Protein AF-A0A699HRI1-F1 (afdb_monomer_lite)

InterPro domains:
  IPR044986 Kinesin-like protein KIF15/KIN-12 [PTHR37739] (5-193)

Foldseek 3Di:
DVVVVVVVVVVVVVVVVVVVVVVVVVVVVVVVVVVVVVVVVVVVCVVVVCPVVVVVVVVVVVVVVVVVVVVVVVVVVVVVVVVVVVVVVVVVVVVVVVCLVVVVPHPVVVVVVVVVVVVVVVVVVVVVVVVVVLLVLQVVLCVLLVNPDDSPPRDPVNSVVSNVSNVVVVVVVVVVVVVVVVVVVVVVVVVVVVVVDDPPDDDDDDDDDDDDDYDDDDDDDDDDDDDDDDPDPDDDDDDDDDDDDDDDDDPPPPPDDDPPPPPPPPPPPPPPPPD

Structure (mmCIF, N/CA/C/O backbone):
data_AF-A0A699HRI1-F1
#
_entry.id   AF-A0A699HRI1-F1
#
loop_
_atom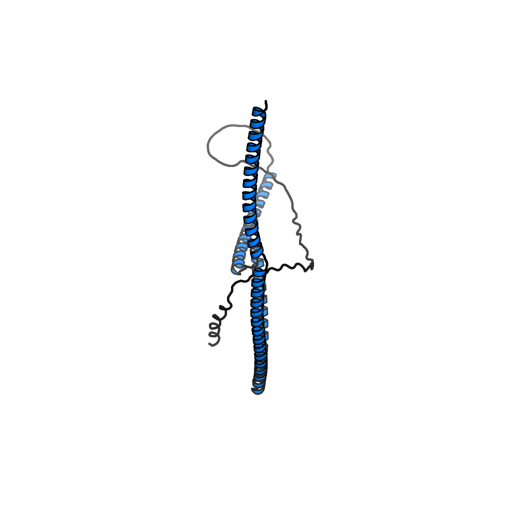_site.group_PDB
_atom_site.id
_atom_site.type_symbol
_atom_site.label_atom_id
_atom_site.label_alt_id
_atom_site.label_comp_id
_atom_site.label_asym_id
_atom_site.label_entity_id
_atom_site.label_seq_id
_atom_site.pdbx_PDB_ins_code
_atom_site.Cartn_x
_atom_site.Cartn_y
_atom_site.Cartn_z
_atom_site.occupancy
_atom_site.B_iso_or_equiv
_atom_site.auth_seq_id
_atom_site.auth_comp_id
_atom_site.auth_asym_id
_atom_site.auth_atom_id
_atom_site.pdbx_PDB_model_num
ATOM 1 N N . LYS A 1 1 ? 41.968 44.353 -94.332 1.00 60.41 1 LYS A N 1
ATOM 2 C CA . LYS A 1 1 ? 40.759 43.628 -93.862 1.00 60.41 1 LYS A CA 1
ATOM 3 C C . LYS A 1 1 ? 41.094 42.283 -93.194 1.00 60.41 1 LYS A C 1
ATOM 5 O O . LYS A 1 1 ? 40.504 42.015 -92.165 1.00 60.41 1 LYS A O 1
ATOM 10 N N . SER A 1 2 ? 42.077 41.503 -93.680 1.00 74.94 2 SER A N 1
ATOM 11 C CA . SER A 1 2 ? 42.452 40.199 -93.082 1.00 74.94 2 SER A CA 1
ATOM 12 C C . SER A 1 2 ? 43.017 40.263 -91.652 1.00 74.94 2 SER A C 1
ATOM 14 O O . SER A 1 2 ? 42.605 39.473 -90.821 1.00 74.94 2 SER A O 1
ATOM 16 N N . LYS A 1 3 ? 43.919 41.208 -91.344 1.00 81.75 3 LYS A N 1
ATOM 17 C CA . LYS A 1 3 ? 44.588 41.288 -90.027 1.00 81.75 3 LYS A CA 1
ATOM 18 C C . LYS A 1 3 ? 43.625 41.597 -88.870 1.00 81.75 3 LYS A C 1
ATOM 20 O O . LYS A 1 3 ? 43.637 40.912 -87.863 1.00 81.75 3 LYS A O 1
ATOM 25 N N . ILE A 1 4 ? 42.724 42.558 -89.080 1.00 86.44 4 ILE A N 1
ATOM 26 C CA . ILE A 1 4 ? 41.717 42.966 -88.086 1.00 86.44 4 ILE A CA 1
ATOM 27 C C . ILE A 1 4 ? 40.769 41.803 -87.745 1.00 86.44 4 ILE A C 1
ATOM 29 O O . ILE A 1 4 ? 40.399 41.632 -86.592 1.00 86.44 4 ILE A O 1
ATOM 33 N N . ALA A 1 5 ? 40.396 40.974 -88.727 1.00 85.25 5 ALA A N 1
ATOM 34 C CA . ALA A 1 5 ? 39.550 39.804 -88.483 1.00 85.25 5 ALA A CA 1
ATOM 35 C C . ALA A 1 5 ? 40.269 38.720 -87.657 1.00 85.25 5 ALA A C 1
ATOM 37 O O . ALA A 1 5 ? 39.646 38.089 -86.807 1.00 85.25 5 ALA A O 1
ATOM 38 N N . THR A 1 6 ? 41.573 38.527 -87.882 1.00 87.81 6 THR A N 1
ATOM 39 C CA . THR A 1 6 ? 42.405 37.611 -87.088 1.00 87.81 6 THR A CA 1
ATOM 40 C C . THR A 1 6 ? 42.542 38.084 -85.640 1.00 87.81 6 THR A C 1
ATOM 42 O O . THR A 1 6 ? 42.360 37.278 -84.731 1.00 87.81 6 THR A O 1
ATOM 45 N N . ASP A 1 7 ? 42.783 39.381 -85.424 1.00 88.81 7 ASP A N 1
ATOM 46 C CA . ASP A 1 7 ? 42.928 39.962 -84.083 1.00 88.81 7 ASP A CA 1
ATOM 47 C C . ASP A 1 7 ? 41.622 39.830 -83.268 1.00 88.81 7 ASP A C 1
ATOM 49 O O . ASP A 1 7 ? 41.648 39.412 -82.111 1.00 88.81 7 ASP A O 1
ATOM 53 N N . ILE A 1 8 ? 40.465 40.077 -83.898 1.00 91.12 8 ILE A N 1
ATOM 54 C CA . ILE A 1 8 ? 39.141 39.906 -83.268 1.00 91.12 8 ILE A CA 1
ATOM 55 C C . ILE A 1 8 ? 38.880 38.438 -82.893 1.00 91.12 8 ILE A C 1
ATOM 57 O O . ILE A 1 8 ? 38.388 38.156 -81.802 1.00 91.12 8 ILE A O 1
ATOM 61 N N . ALA A 1 9 ? 39.211 37.485 -83.772 1.00 90.62 9 ALA A N 1
ATOM 62 C CA . ALA A 1 9 ? 39.023 36.061 -83.488 1.00 90.62 9 ALA A CA 1
ATOM 63 C C . ALA A 1 9 ? 39.918 35.577 -82.333 1.00 90.62 9 ALA A C 1
ATOM 65 O O . ALA A 1 9 ? 39.492 34.758 -81.517 1.00 90.62 9 ALA A O 1
ATOM 66 N N . GLN A 1 10 ? 41.143 36.102 -82.239 1.00 92.38 10 GLN A N 1
ATOM 67 C CA . GLN A 1 10 ? 42.062 35.793 -81.146 1.00 92.38 10 GLN A CA 1
ATOM 68 C C . GLN A 1 10 ? 41.562 36.349 -79.805 1.00 92.38 10 GLN A C 1
ATOM 70 O O . GLN A 1 10 ? 41.631 35.653 -78.792 1.00 92.38 10 GLN A O 1
ATOM 75 N N . GLU A 1 11 ? 41.019 37.567 -79.792 1.00 93.44 11 GLU A N 1
ATOM 76 C CA . GLU A 1 11 ? 40.415 38.152 -78.592 1.00 93.44 11 GLU A CA 1
ATOM 77 C C . GLU A 1 11 ? 39.191 37.349 -78.121 1.00 93.44 11 GLU A C 1
ATOM 79 O O . GLU A 1 11 ? 39.094 37.006 -76.942 1.00 93.44 11 GLU A O 1
ATOM 84 N N . GLN A 1 12 ? 38.295 36.969 -79.038 1.00 93.44 12 GLN A N 1
ATOM 85 C CA . GLN A 1 12 ? 37.129 36.132 -78.725 1.00 93.44 12 GLN A CA 1
ATOM 86 C C . GLN A 1 12 ? 37.527 34.760 -78.166 1.00 93.44 12 GLN A C 1
ATOM 88 O O . GLN A 1 12 ? 36.898 34.264 -77.228 1.00 93.44 12 GLN A O 1
ATOM 93 N N . LEU A 1 13 ? 38.587 34.154 -78.710 1.00 94.56 13 LEU A N 1
ATOM 94 C CA . LEU A 1 13 ? 39.131 32.901 -78.192 1.00 94.56 13 LEU A CA 1
ATOM 95 C C . LEU A 1 13 ? 39.649 33.073 -76.757 1.00 94.56 13 LEU A C 1
ATOM 97 O O . LEU A 1 13 ? 39.300 32.273 -75.891 1.00 94.56 13 LEU A O 1
ATOM 101 N N . GLY A 1 14 ? 40.398 34.146 -76.485 1.00 95.31 14 GLY A N 1
ATOM 102 C CA . GLY A 1 14 ? 40.899 34.455 -75.144 1.00 95.31 14 GLY A CA 1
ATOM 103 C C . GLY A 1 14 ? 39.782 34.700 -74.123 1.00 95.31 14 GLY A C 1
ATOM 104 O O . GLY A 1 14 ? 39.844 34.190 -73.005 1.00 95.31 14 GLY A O 1
ATOM 105 N N . GLN A 1 15 ? 38.723 35.419 -74.513 1.00 95.31 15 GLN A N 1
ATOM 106 C CA . GLN A 1 15 ? 37.540 35.624 -73.668 1.00 95.31 15 GLN A CA 1
ATOM 107 C C . GLN A 1 15 ? 36.844 34.297 -73.338 1.00 95.31 15 GLN A C 1
ATOM 109 O O . GLN A 1 15 ? 36.504 34.043 -72.181 1.00 95.31 15 GLN A O 1
ATOM 114 N N . ARG A 1 16 ? 36.676 33.421 -74.336 1.00 95.94 16 ARG A N 1
ATOM 115 C CA . ARG A 1 16 ? 36.082 32.091 -74.151 1.00 95.94 16 ARG A CA 1
ATOM 116 C C . ARG A 1 16 ? 36.921 31.223 -73.214 1.00 95.94 16 ARG A C 1
ATOM 118 O O . ARG A 1 16 ? 36.366 30.579 -72.328 1.00 95.94 16 ARG A O 1
ATOM 125 N N . ASP A 1 17 ? 38.239 31.226 -73.375 1.00 96.44 17 ASP A N 1
ATOM 126 C CA . ASP A 1 17 ? 39.138 30.439 -72.531 1.00 96.44 17 ASP A CA 1
ATOM 127 C C . ASP A 1 17 ? 39.133 30.947 -71.075 1.00 96.44 17 ASP A C 1
ATOM 129 O O . ASP A 1 17 ? 39.156 30.143 -70.141 1.00 96.44 17 ASP A O 1
ATOM 133 N N . HIS A 1 18 ? 39.006 32.262 -70.860 1.00 96.12 18 HIS A N 1
ATOM 134 C CA . HIS A 1 18 ? 38.859 32.840 -69.520 1.00 96.12 18 HIS A CA 1
ATOM 135 C C . HIS A 1 18 ? 37.531 32.456 -68.841 1.00 96.12 18 HIS A C 1
ATOM 137 O O . HIS A 1 18 ? 37.513 32.129 -67.648 1.00 96.12 18 HIS A O 1
ATOM 143 N N . LEU A 1 19 ? 36.425 32.444 -69.595 1.00 96.81 19 LEU A N 1
ATOM 144 C CA . LEU A 1 19 ? 35.125 31.976 -69.101 1.00 96.81 19 LEU A CA 1
ATOM 145 C C . LEU A 1 19 ? 35.179 30.490 -68.727 1.00 96.81 19 LEU A C 1
ATOM 147 O O . LEU A 1 19 ? 34.802 30.127 -67.613 1.00 96.81 19 LEU A O 1
ATOM 151 N N . LEU A 1 20 ? 35.737 29.652 -69.605 1.00 96.88 20 LEU A N 1
ATOM 152 C CA . LEU A 1 20 ? 35.898 28.217 -69.355 1.00 96.88 20 LEU A CA 1
ATOM 153 C C . LEU A 1 20 ? 36.774 27.937 -68.128 1.00 96.88 20 LEU A C 1
ATOM 155 O O . LEU A 1 20 ? 36.454 27.045 -67.345 1.00 96.88 20 LEU A O 1
ATOM 159 N N . ALA A 1 21 ? 37.861 28.688 -67.929 1.00 97.12 21 ALA A N 1
ATOM 160 C CA . ALA A 1 21 ? 38.705 28.553 -66.742 1.00 97.12 21 ALA A CA 1
ATOM 161 C C . ALA A 1 21 ? 37.930 28.871 -65.453 1.00 97.12 21 ALA A C 1
ATOM 163 O O . ALA A 1 21 ? 38.021 28.126 -64.475 1.00 97.12 21 ALA A O 1
ATOM 164 N N . THR A 1 22 ? 37.122 29.934 -65.478 1.00 96.94 22 THR A N 1
ATOM 165 C CA . THR A 1 22 ? 36.285 30.342 -64.342 1.00 96.94 22 THR A CA 1
ATOM 166 C C . THR A 1 22 ? 35.238 29.280 -64.007 1.00 96.94 22 THR A C 1
ATOM 168 O O . THR A 1 22 ? 35.112 28.884 -62.847 1.00 96.94 22 THR A O 1
ATOM 171 N N . GLU A 1 23 ? 34.526 28.766 -65.013 1.00 96.44 23 GLU A N 1
ATOM 172 C CA . GLU A 1 23 ? 33.570 27.665 -64.845 1.00 96.44 23 GLU A CA 1
ATOM 173 C C . GLU A 1 23 ? 34.241 26.415 -64.270 1.00 96.44 23 GLU A C 1
ATOM 175 O O . GLU A 1 23 ? 33.729 25.810 -63.329 1.00 96.44 23 GLU A O 1
ATOM 180 N N . ASN A 1 24 ? 35.428 26.060 -64.767 1.00 97.38 24 ASN A N 1
ATOM 181 C CA . ASN A 1 24 ? 36.180 24.907 -64.279 1.00 97.38 24 ASN A CA 1
ATOM 182 C C . ASN A 1 24 ? 36.544 25.050 -62.793 1.00 97.38 24 ASN A C 1
ATOM 184 O O . ASN A 1 24 ? 36.411 24.102 -62.017 1.00 97.38 24 ASN A O 1
ATOM 188 N N . ASP A 1 25 ? 36.951 26.243 -62.364 1.00 97.31 25 ASP A N 1
ATOM 189 C CA . ASP A 1 25 ? 37.273 26.504 -60.962 1.00 97.31 25 ASP A CA 1
ATOM 190 C C . ASP A 1 25 ? 36.033 26.532 -60.056 1.00 97.31 25 ASP A C 1
ATOM 192 O O . ASP A 1 25 ? 36.110 26.082 -58.907 1.00 97.31 25 ASP A O 1
ATOM 196 N N . MET A 1 26 ? 34.877 26.978 -60.559 1.00 97.31 26 MET A N 1
ATOM 197 C CA . MET A 1 26 ? 33.601 26.818 -59.853 1.00 97.31 26 MET A CA 1
ATOM 198 C C . MET A 1 26 ? 33.244 25.338 -59.688 1.00 97.31 26 MET A C 1
ATOM 200 O O . MET A 1 26 ? 33.007 24.897 -58.562 1.00 97.31 26 MET A O 1
ATOM 204 N N . PHE A 1 27 ? 33.315 24.543 -60.761 1.00 97.88 27 PHE A N 1
ATOM 205 C CA . PHE A 1 27 ? 33.037 23.107 -60.696 1.00 97.88 27 PHE A CA 1
ATOM 206 C C . PHE A 1 27 ? 33.990 22.373 -59.748 1.00 97.88 27 PHE A C 1
ATOM 208 O O . PHE A 1 27 ? 33.551 21.527 -58.972 1.00 97.88 27 PHE A O 1
ATOM 215 N N . LYS A 1 28 ? 35.284 22.718 -59.720 1.00 97.94 28 LYS A N 1
ATOM 216 C CA . LYS A 1 28 ? 36.232 22.146 -58.744 1.00 97.94 28 LYS A CA 1
ATOM 217 C C . LYS A 1 28 ? 35.820 22.439 -57.301 1.00 97.94 28 LYS A C 1
ATOM 219 O O . LYS A 1 28 ? 35.872 21.535 -56.463 1.00 97.94 28 LYS A O 1
ATOM 224 N N . LYS A 1 29 ? 35.407 23.677 -57.003 1.00 97.50 29 LYS A N 1
ATOM 225 C CA . LYS A 1 29 ? 34.928 24.067 -55.665 1.00 97.50 29 LYS A CA 1
ATOM 226 C C . LYS A 1 29 ? 33.649 23.321 -55.295 1.00 97.50 29 LYS A C 1
ATOM 228 O O . LYS A 1 29 ? 33.552 22.803 -54.183 1.00 97.50 29 LYS A O 1
ATOM 233 N N . GLU A 1 30 ? 32.699 23.212 -56.219 1.00 97.25 30 GLU A N 1
ATOM 234 C CA . GLU A 1 30 ? 31.469 22.450 -56.006 1.00 97.25 30 GLU A CA 1
ATOM 235 C C . GLU A 1 30 ? 31.758 20.970 -55.763 1.00 97.25 30 GLU A C 1
ATOM 237 O O . GLU A 1 30 ? 31.241 20.404 -54.803 1.00 97.25 30 GLU A O 1
ATOM 242 N N . ILE A 1 31 ? 32.625 20.344 -56.560 1.00 97.75 31 ILE A N 1
ATOM 243 C CA . ILE A 1 31 ? 33.030 18.945 -56.375 1.00 97.75 31 ILE A CA 1
ATOM 244 C C . ILE A 1 31 ? 33.665 18.743 -54.994 1.00 97.75 31 ILE A C 1
ATOM 246 O O . ILE A 1 31 ? 33.338 17.775 -54.305 1.00 97.75 31 ILE A O 1
ATOM 250 N N . ALA A 1 32 ? 34.549 19.647 -54.562 1.00 97.81 32 ALA A N 1
ATOM 251 C CA . ALA A 1 32 ? 35.162 19.574 -53.237 1.00 97.81 32 ALA A CA 1
ATOM 252 C C . ALA A 1 32 ? 34.117 19.687 -52.112 1.00 97.81 32 ALA A C 1
ATOM 254 O O . ALA A 1 32 ? 34.144 18.905 -51.159 1.00 97.81 32 ALA A O 1
ATOM 255 N N . ASN A 1 33 ? 33.158 20.605 -52.249 1.00 97.81 33 ASN A N 1
ATOM 256 C CA . ASN A 1 33 ? 32.074 20.779 -51.285 1.00 97.81 33 ASN A CA 1
ATOM 257 C C . ASN A 1 33 ? 31.163 19.538 -51.214 1.00 97.81 33 ASN A C 1
ATOM 259 O O . ASN A 1 33 ? 30.870 19.031 -50.130 1.00 97.81 33 ASN A O 1
ATOM 263 N N . HIS A 1 34 ? 30.776 18.981 -52.365 1.00 98.00 34 HIS A N 1
ATOM 264 C CA . HIS A 1 34 ? 29.969 17.761 -52.422 1.00 98.00 34 HIS A CA 1
ATOM 265 C C . HIS A 1 34 ? 30.697 16.565 -51.803 1.00 98.00 34 HIS A C 1
ATOM 267 O O . HIS A 1 34 ? 30.091 15.838 -51.020 1.00 98.00 34 HIS A O 1
ATOM 273 N N . LYS A 1 35 ? 32.001 16.395 -52.064 1.00 98.12 35 LYS A N 1
ATOM 274 C CA . LYS A 1 35 ? 32.815 15.350 -51.419 1.00 98.12 35 LYS A CA 1
ATOM 275 C C . LYS A 1 35 ? 32.816 15.479 -49.897 1.00 98.12 35 LYS A C 1
ATOM 277 O O . LYS A 1 35 ? 32.621 14.486 -49.203 1.00 98.12 35 LYS A O 1
ATOM 282 N N . MET A 1 36 ? 32.974 16.697 -49.376 1.00 97.44 36 MET A N 1
ATOM 283 C CA . MET A 1 36 ? 32.915 16.945 -47.932 1.00 97.44 36 MET A CA 1
ATOM 284 C C . MET A 1 36 ? 31.544 16.577 -47.349 1.00 97.44 36 MET A C 1
ATOM 286 O O . MET A 1 36 ? 31.455 15.941 -46.298 1.00 97.44 36 MET A O 1
ATOM 290 N N . LYS A 1 37 ? 30.461 16.936 -48.049 1.00 97.56 37 LYS A N 1
ATOM 291 C CA . LYS A 1 37 ? 29.095 16.605 -47.631 1.00 97.56 37 LYS A CA 1
ATOM 292 C C . LYS A 1 37 ? 28.844 15.097 -47.633 1.00 97.56 37 LYS A C 1
ATOM 294 O O . LYS A 1 37 ? 28.231 14.604 -46.692 1.00 97.56 37 LYS A O 1
ATOM 299 N N . VAL A 1 38 ? 29.341 14.376 -48.639 1.00 97.25 38 VAL A N 1
ATOM 300 C CA . VAL A 1 38 ? 29.259 12.908 -48.708 1.00 97.25 38 VAL A CA 1
ATOM 301 C C . VAL A 1 38 ? 29.958 12.279 -47.504 1.00 97.25 38 VAL A C 1
ATOM 303 O O . VAL A 1 38 ? 29.311 11.543 -46.770 1.00 97.25 38 VAL A O 1
ATOM 306 N N . ILE A 1 39 ? 31.205 12.665 -47.212 1.00 96.62 39 ILE A N 1
ATOM 307 C CA . ILE A 1 39 ? 31.954 12.139 -46.055 1.00 96.62 39 ILE A CA 1
ATOM 308 C C . ILE A 1 39 ? 31.208 12.400 -44.737 1.00 96.62 39 ILE A C 1
ATOM 310 O O . ILE A 1 39 ? 31.104 11.518 -43.882 1.00 96.62 39 ILE A O 1
ATOM 314 N N . LYS A 1 40 ? 30.656 13.608 -44.557 1.00 95.75 40 LYS A N 1
ATOM 315 C CA . LYS A 1 40 ? 29.879 13.948 -43.356 1.00 95.75 40 LYS A CA 1
ATOM 316 C C . LYS A 1 40 ? 28.639 13.060 -43.220 1.00 95.75 40 LYS A C 1
ATOM 318 O O . LYS A 1 40 ? 28.393 12.516 -42.143 1.00 95.75 40 LYS A O 1
ATOM 323 N N . LEU A 1 41 ? 27.874 12.917 -44.302 1.00 94.88 41 LEU A N 1
ATOM 324 C CA . LEU A 1 41 ? 26.652 12.117 -44.315 1.00 94.88 41 LEU A CA 1
ATOM 325 C C . LEU A 1 41 ? 26.946 10.627 -44.113 1.00 94.88 41 LEU A C 1
ATOM 327 O O . LEU A 1 41 ? 26.230 9.979 -43.362 1.00 94.88 41 LEU A O 1
ATOM 331 N N . GLU A 1 42 ? 28.019 10.087 -44.689 1.00 90.31 42 GLU A N 1
ATOM 332 C CA . GLU A 1 42 ? 28.462 8.706 -44.447 1.00 90.31 42 GLU A CA 1
ATOM 333 C C . GLU A 1 42 ? 28.822 8.468 -42.972 1.00 90.31 42 GLU A C 1
ATOM 335 O O . GLU A 1 42 ? 28.463 7.439 -42.388 1.00 90.31 42 GLU A O 1
ATOM 340 N N . GLY A 1 43 ? 29.467 9.446 -42.328 1.00 88.31 43 GLY A N 1
ATOM 341 C CA . GLY A 1 43 ? 29.749 9.409 -40.894 1.00 88.31 43 GLY A CA 1
ATOM 342 C C . GLY A 1 43 ? 28.481 9.411 -40.031 1.00 88.31 43 GLY A C 1
ATOM 343 O O . GLY A 1 43 ? 28.398 8.675 -39.046 1.00 88.31 43 GLY A O 1
ATOM 344 N N . GLU A 1 44 ? 27.473 10.204 -40.397 1.00 87.31 44 GLU A N 1
ATOM 345 C CA . GLU A 1 44 ? 26.166 10.217 -39.727 1.00 87.31 44 GLU A CA 1
ATOM 346 C C . GLU A 1 44 ? 25.394 8.913 -39.966 1.00 87.31 44 GLU A C 1
ATOM 348 O O . GLU A 1 44 ? 24.898 8.321 -39.009 1.00 87.31 44 GLU A O 1
ATOM 353 N N . VAL A 1 45 ? 25.375 8.401 -41.201 1.00 85.81 45 VAL A N 1
ATOM 354 C CA . VAL A 1 45 ? 24.774 7.104 -41.546 1.00 85.81 45 VAL A CA 1
ATOM 355 C C . VAL A 1 45 ? 25.439 5.975 -40.776 1.00 85.81 45 VAL A C 1
ATOM 357 O O . VAL A 1 45 ? 24.741 5.079 -40.340 1.00 85.81 45 VAL A O 1
ATOM 360 N N . THR A 1 46 ? 26.746 6.010 -40.526 1.00 84.31 46 THR A N 1
ATOM 361 C CA . THR A 1 46 ? 27.422 4.965 -39.735 1.00 84.31 46 THR A CA 1
ATOM 362 C C . THR A 1 46 ? 27.026 5.007 -38.256 1.00 84.31 46 THR A C 1
ATOM 364 O O . THR A 1 46 ? 26.874 3.963 -37.627 1.00 84.31 46 THR A O 1
ATOM 367 N N . LYS A 1 47 ? 26.811 6.204 -37.696 1.00 81.62 47 LYS A N 1
ATOM 368 C CA . LYS A 1 47 ? 26.323 6.374 -36.315 1.00 81.62 47 LYS A CA 1
ATOM 369 C C . LYS A 1 47 ? 24.854 5.973 -36.170 1.00 81.62 47 LYS A C 1
ATOM 371 O O . LYS A 1 47 ? 24.468 5.395 -35.158 1.00 81.62 47 LYS A O 1
ATOM 376 N N . LEU A 1 48 ? 24.041 6.303 -37.173 1.00 78.25 48 LEU A N 1
ATOM 377 C CA . LEU A 1 48 ? 22.609 5.995 -37.218 1.00 78.25 48 LEU A CA 1
ATOM 378 C C . LEU A 1 48 ? 22.326 4.572 -37.705 1.00 78.25 48 LEU A C 1
ATOM 380 O O . LEU A 1 48 ? 21.270 4.021 -37.397 1.00 78.25 48 LEU A O 1
ATOM 384 N N . SER A 1 49 ? 23.263 3.973 -38.442 1.00 70.12 49 SER A N 1
ATOM 385 C CA . SER A 1 49 ? 23.252 2.572 -38.835 1.00 70.12 49 SER A CA 1
ATOM 386 C C . SER A 1 49 ? 23.156 1.790 -37.544 1.00 70.12 49 SER A C 1
ATOM 388 O O . SER A 1 49 ? 24.057 1.813 -36.703 1.00 70.12 49 SER A O 1
ATOM 390 N N . GLY A 1 50 ? 22.001 1.164 -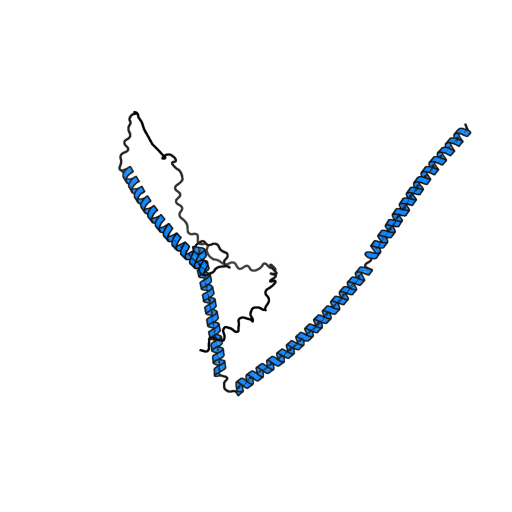37.344 1.00 71.38 50 GLY A N 1
ATOM 391 C CA . GLY A 1 50 ? 21.560 0.626 -36.066 1.00 71.38 50 GLY A CA 1
ATOM 392 C C . GLY A 1 50 ? 22.444 -0.476 -35.482 1.00 71.38 50 GLY A C 1
ATOM 393 O O . GLY A 1 50 ? 22.020 -1.103 -34.526 1.00 71.38 50 GLY A O 1
ATOM 394 N N . GLN A 1 51 ? 23.646 -0.726 -36.003 1.00 75.31 51 GLN A N 1
ATOM 395 C CA . GLN A 1 51 ? 24.648 -1.624 -35.441 1.00 75.31 51 GLN A CA 1
ATOM 396 C C . GLN A 1 51 ? 25.064 -1.209 -34.019 1.00 75.31 51 GLN A C 1
ATOM 398 O O . GLN A 1 51 ? 25.086 -2.061 -33.131 1.00 75.31 51 GLN A O 1
ATOM 403 N N . GLN A 1 52 ? 25.317 0.082 -33.758 1.00 75.44 52 GLN A N 1
ATOM 404 C CA . GLN A 1 52 ? 25.606 0.558 -32.393 1.00 75.44 52 GLN A CA 1
ATOM 405 C C . GLN A 1 52 ? 24.360 0.498 -31.493 1.00 75.44 52 GLN A C 1
ATOM 407 O O . GLN A 1 52 ? 24.439 0.057 -30.346 1.00 75.44 52 GLN A O 1
ATOM 412 N N . ASN A 1 53 ? 23.190 0.848 -32.035 1.00 81.94 53 ASN A N 1
ATOM 413 C CA . ASN A 1 53 ? 21.912 0.742 -31.326 1.00 81.94 53 ASN A CA 1
ATOM 414 C C . ASN A 1 53 ? 21.566 -0.721 -30.980 1.00 81.94 53 ASN A C 1
ATOM 416 O O . ASN A 1 53 ? 21.080 -1.014 -29.892 1.00 81.94 53 ASN A O 1
ATOM 420 N N . LEU A 1 54 ? 21.871 -1.664 -31.872 1.00 86.69 54 LEU A N 1
ATOM 421 C CA . LEU A 1 54 ? 21.632 -3.089 -31.686 1.00 86.69 54 LEU A CA 1
ATOM 422 C C . LEU A 1 54 ? 22.483 -3.649 -30.547 1.00 86.69 54 LEU A C 1
ATOM 424 O O . LEU A 1 54 ? 21.942 -4.361 -29.709 1.00 86.69 54 LEU A O 1
ATOM 428 N N . GLN A 1 55 ? 23.768 -3.291 -30.469 1.00 87.38 55 GLN A N 1
ATOM 429 C CA . GLN A 1 55 ? 24.639 -3.720 -29.369 1.00 87.38 55 GLN A CA 1
ATOM 430 C C . GLN A 1 55 ? 24.140 -3.209 -28.012 1.00 87.38 55 GLN A C 1
ATOM 432 O O . GLN A 1 55 ? 24.066 -3.979 -27.056 1.00 87.38 55 GLN A O 1
ATOM 437 N N . GLN A 1 56 ? 23.709 -1.945 -27.940 1.00 90.06 56 GLN A N 1
ATOM 438 C CA . GLN A 1 56 ? 23.097 -1.393 -26.726 1.00 90.06 56 GLN A CA 1
ATOM 439 C C . GLN A 1 56 ? 21.816 -2.146 -26.349 1.00 90.06 56 GLN A C 1
ATOM 441 O O . GLN A 1 56 ? 21.660 -2.556 -25.200 1.00 90.06 56 GLN A O 1
ATOM 446 N N . ARG A 1 57 ? 20.918 -2.399 -27.312 1.00 92.62 57 ARG A N 1
ATOM 447 C CA . ARG A 1 57 ? 19.685 -3.169 -27.072 1.00 92.62 57 ARG A CA 1
ATOM 448 C C . ARG A 1 57 ? 19.968 -4.597 -26.606 1.00 92.62 57 ARG A C 1
ATOM 450 O O . ARG A 1 57 ? 19.309 -5.055 -25.678 1.00 92.62 57 ARG A O 1
ATOM 457 N N . ILE A 1 58 ? 20.945 -5.280 -27.209 1.00 94.12 58 ILE A N 1
ATOM 458 C CA . ILE A 1 58 ? 21.375 -6.623 -26.793 1.00 94.12 58 ILE A CA 1
ATOM 459 C C . ILE A 1 58 ? 21.883 -6.579 -25.352 1.00 94.12 58 ILE A C 1
ATOM 461 O O . ILE A 1 58 ? 21.435 -7.368 -24.527 1.00 94.12 58 ILE A O 1
ATOM 465 N N . HIS A 1 59 ? 22.759 -5.626 -25.029 1.00 96.38 59 HIS A N 1
ATOM 466 C CA . HIS A 1 59 ? 23.300 -5.482 -23.682 1.00 96.38 59 HIS A CA 1
ATOM 467 C C . HIS A 1 59 ? 22.201 -5.221 -22.640 1.00 96.38 59 HIS A C 1
ATOM 469 O O . HIS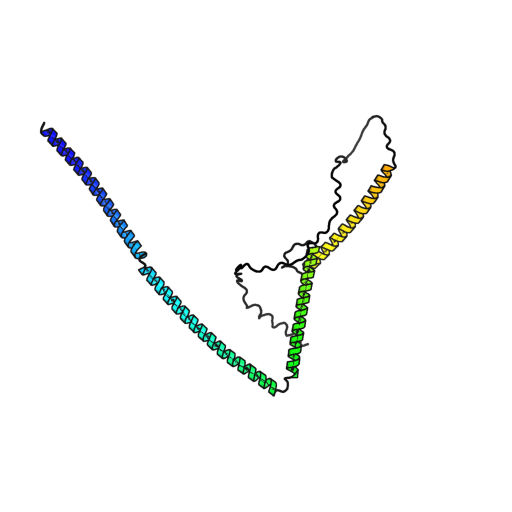 A 1 59 ? 22.150 -5.899 -21.614 1.00 96.38 59 HIS A O 1
ATOM 475 N N . HIS A 1 60 ? 21.276 -4.297 -22.922 1.00 97.06 60 HIS A N 1
ATOM 476 C CA . HIS A 1 60 ? 20.127 -4.041 -22.052 1.00 97.06 60 HIS A CA 1
ATOM 477 C C . HIS A 1 60 ? 19.250 -5.281 -21.873 1.00 97.06 60 HIS A C 1
ATOM 479 O O . HIS A 1 60 ? 18.862 -5.593 -20.749 1.00 97.06 60 HIS A O 1
ATOM 485 N N . HIS A 1 61 ? 18.964 -6.011 -22.953 1.00 97.81 61 HIS A N 1
ATOM 486 C CA . HIS A 1 61 ? 18.172 -7.235 -22.880 1.00 97.81 61 HIS A CA 1
ATOM 487 C C . HIS A 1 61 ? 18.849 -8.303 -22.012 1.00 97.81 61 HIS A C 1
ATOM 489 O O . HIS A 1 61 ? 18.187 -8.911 -21.172 1.00 97.81 61 HIS A O 1
ATOM 495 N N . THR A 1 62 ? 20.163 -8.494 -22.161 1.00 98.06 62 THR A N 1
ATOM 496 C CA . THR A 1 62 ? 20.945 -9.410 -21.321 1.00 98.06 62 THR A CA 1
ATOM 497 C C . THR A 1 62 ? 20.868 -9.012 -19.852 1.00 98.06 62 THR A C 1
ATOM 499 O O . THR A 1 62 ? 20.506 -9.846 -19.026 1.00 98.06 62 THR A O 1
ATOM 502 N N . LYS A 1 63 ? 21.095 -7.732 -19.532 1.00 98.12 63 LYS A N 1
ATOM 503 C CA . LYS A 1 63 ? 21.027 -7.231 -18.154 1.00 98.12 63 LYS A CA 1
ATOM 504 C C . LYS A 1 63 ? 19.648 -7.453 -17.524 1.00 98.12 63 LYS A C 1
ATOM 506 O O . LYS A 1 63 ? 19.548 -7.995 -16.429 1.00 98.12 63 LYS A O 1
ATOM 511 N N . ILE A 1 64 ? 18.577 -7.107 -18.240 1.00 98.12 64 ILE A N 1
ATOM 512 C CA . ILE A 1 64 ? 17.198 -7.322 -17.771 1.00 98.12 64 ILE A CA 1
ATOM 513 C C . ILE A 1 64 ? 16.926 -8.815 -17.546 1.00 98.12 64 ILE A C 1
ATOM 515 O O . ILE A 1 64 ? 16.263 -9.195 -16.583 1.00 98.12 64 ILE A O 1
ATOM 519 N N . LYS A 1 65 ? 17.430 -9.686 -18.425 1.00 98.38 65 LYS A N 1
ATOM 520 C CA . LYS A 1 65 ? 17.259 -11.137 -18.296 1.00 98.38 65 LYS A CA 1
ATOM 521 C C . LYS A 1 65 ? 17.997 -11.695 -17.076 1.00 98.38 65 LYS A C 1
ATOM 523 O O . LYS A 1 65 ? 17.447 -12.548 -16.383 1.00 98.38 65 LYS A O 1
ATOM 528 N N . GLU A 1 66 ? 19.206 -11.215 -16.802 1.00 98.00 66 GLU A N 1
ATOM 529 C CA . GLU A 1 66 ? 19.981 -11.575 -15.609 1.00 98.00 66 GLU A CA 1
ATOM 530 C C . GLU A 1 66 ? 19.273 -11.132 -14.324 1.00 98.00 66 GLU A C 1
ATOM 532 O O . GLU A 1 66 ? 19.065 -11.952 -13.428 1.00 98.00 66 GLU A O 1
ATOM 537 N N . GLU A 1 67 ? 18.819 -9.878 -14.264 1.00 98.06 67 GLU A N 1
ATOM 538 C CA . GLU A 1 67 ? 18.062 -9.342 -13.127 1.00 98.06 67 GLU A CA 1
ATOM 539 C C . GLU A 1 67 ? 16.757 -10.121 -12.901 1.00 98.06 67 GLU A C 1
ATOM 541 O O . GLU A 1 67 ? 16.468 -10.538 -11.780 1.00 98.06 67 GLU A O 1
ATOM 546 N N . ASN A 1 68 ? 16.005 -10.419 -13.965 1.00 98.44 68 ASN A N 1
ATOM 547 C CA . ASN A 1 68 ? 14.785 -11.225 -13.876 1.00 98.44 68 ASN A CA 1
ATOM 548 C C . ASN A 1 68 ? 15.052 -12.645 -13.356 1.00 98.44 68 ASN A C 1
ATOM 550 O O . ASN A 1 68 ? 14.277 -13.164 -12.553 1.00 98.44 68 ASN A O 1
ATOM 554 N N . ASN A 1 69 ? 16.148 -13.279 -13.777 1.00 98.62 69 ASN A N 1
ATOM 555 C CA . ASN A 1 69 ? 16.529 -14.600 -13.275 1.00 98.62 69 ASN A CA 1
ATOM 556 C C . ASN A 1 69 ? 16.920 -14.559 -11.790 1.00 98.62 69 ASN A C 1
ATOM 558 O O . ASN A 1 69 ? 16.554 -15.464 -11.032 1.00 98.62 69 ASN A O 1
ATOM 562 N N . ALA A 1 70 ? 17.626 -13.509 -11.362 1.00 98.44 70 ALA A N 1
ATOM 563 C CA . ALA A 1 70 ? 17.967 -13.298 -9.959 1.00 98.44 70 ALA A CA 1
ATOM 564 C C . ALA A 1 70 ? 16.707 -13.084 -9.104 1.00 98.44 70 ALA A C 1
ATOM 566 O O . ALA A 1 70 ? 16.533 -13.761 -8.090 1.00 98.44 70 ALA A O 1
ATOM 567 N N . LEU A 1 71 ? 15.786 -12.222 -9.551 1.00 98.62 71 LEU A N 1
ATOM 568 C CA . LEU A 1 71 ? 14.506 -11.970 -8.881 1.00 98.62 71 LEU A CA 1
ATOM 569 C C . LEU A 1 71 ? 13.644 -13.232 -8.793 1.00 98.62 71 LEU A C 1
ATOM 571 O O . LEU A 1 71 ? 13.088 -13.526 -7.736 1.00 98.62 71 LEU A O 1
ATOM 575 N N . LYS A 1 72 ? 13.573 -14.021 -9.871 1.00 98.62 72 LYS A N 1
ATOM 576 C CA . LYS A 1 72 ? 12.864 -15.305 -9.868 1.00 98.62 72 LYS A CA 1
ATOM 577 C C . LYS A 1 72 ? 13.451 -16.264 -8.831 1.00 98.62 72 LYS A C 1
ATOM 579 O O . LYS A 1 72 ? 12.708 -16.819 -8.029 1.00 98.62 72 LYS A O 1
ATOM 584 N N . SER A 1 73 ? 14.777 -16.384 -8.787 1.00 98.44 73 SER A N 1
ATOM 585 C CA . SER A 1 73 ? 15.470 -17.241 -7.816 1.00 98.44 73 SER A CA 1
ATOM 586 C C . SER A 1 73 ? 15.225 -16.792 -6.368 1.00 98.44 73 SER A C 1
ATOM 588 O O . SER A 1 73 ? 15.021 -17.625 -5.485 1.00 98.44 73 SER A O 1
ATOM 590 N N . GLN A 1 74 ? 15.202 -15.479 -6.114 1.00 98.56 74 GLN A N 1
ATOM 591 C CA . GLN A 1 74 ? 14.858 -14.928 -4.799 1.00 98.56 74 GLN A CA 1
ATOM 592 C C . GLN A 1 74 ? 13.403 -15.217 -4.419 1.00 98.56 74 GLN A C 1
ATOM 594 O O . GLN A 1 74 ? 13.138 -15.609 -3.283 1.00 98.56 74 GLN A O 1
ATOM 599 N N . ASN A 1 75 ? 12.467 -15.068 -5.357 1.00 98.56 75 ASN A N 1
ATOM 600 C CA . ASN A 1 75 ? 11.055 -15.361 -5.125 1.00 98.56 75 ASN A CA 1
ATOM 601 C C . ASN A 1 75 ? 10.827 -16.853 -4.821 1.00 98.56 75 ASN A C 1
ATOM 603 O O . ASN A 1 75 ? 10.119 -17.202 -3.873 1.00 98.56 75 ASN A O 1
ATOM 607 N N . ASP A 1 76 ? 11.503 -17.740 -5.551 1.00 98.56 76 ASP A N 1
ATOM 608 C CA . ASP A 1 76 ? 11.467 -19.181 -5.293 1.00 98.56 76 ASP A CA 1
ATOM 609 C C . ASP A 1 76 ? 12.032 -19.520 -3.901 1.00 98.56 76 ASP A C 1
ATOM 611 O O . ASP A 1 76 ? 11.482 -20.364 -3.186 1.00 98.56 76 ASP A O 1
ATOM 615 N N . GLU A 1 77 ? 13.100 -18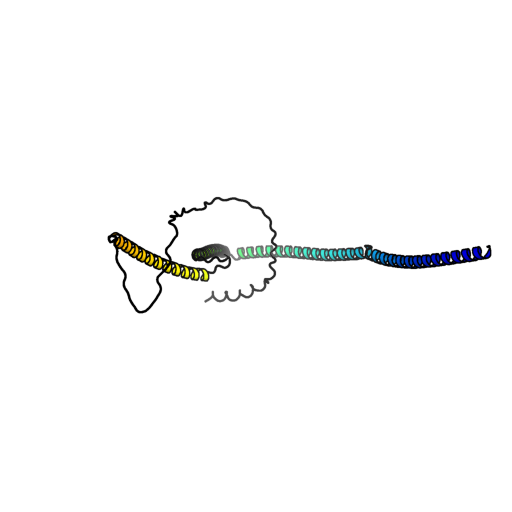.845 -3.464 1.00 98.62 77 GLU A N 1
ATOM 616 C CA . GLU A 1 77 ? 13.642 -19.009 -2.112 1.00 98.62 77 GLU A CA 1
ATOM 617 C C . GLU A 1 77 ? 12.686 -18.504 -1.028 1.00 98.62 77 GLU A C 1
ATOM 619 O O . GLU A 1 77 ? 12.445 -19.218 -0.052 1.00 98.62 77 GLU A O 1
ATOM 624 N N . LEU A 1 78 ? 12.100 -17.317 -1.201 1.00 98.69 78 LEU A N 1
ATOM 625 C CA . LEU A 1 78 ? 11.104 -16.773 -0.275 1.00 98.69 78 LEU A CA 1
ATOM 626 C C . LEU A 1 78 ? 9.884 -17.690 -0.174 1.00 98.69 78 LEU A C 1
ATOM 628 O O . LEU A 1 78 ? 9.459 -18.026 0.929 1.00 98.69 78 LEU A O 1
ATOM 632 N N . SER A 1 79 ? 9.392 -18.188 -1.306 1.00 98.75 79 SER A N 1
ATOM 633 C CA . SER A 1 79 ? 8.290 -19.151 -1.361 1.00 98.75 79 SER A CA 1
ATOM 634 C C . SER A 1 79 ? 8.629 -20.456 -0.636 1.00 98.75 79 SER A C 1
ATOM 636 O O . SER A 1 79 ? 7.792 -21.022 0.069 1.00 98.75 79 SER A O 1
ATOM 638 N N . ARG A 1 80 ? 9.872 -20.949 -0.754 1.00 98.69 80 ARG A N 1
ATOM 639 C CA . ARG A 1 80 ? 10.333 -22.116 0.016 1.00 98.69 80 ARG A CA 1
ATOM 640 C C . ARG A 1 80 ? 10.410 -21.825 1.513 1.00 98.69 80 ARG A C 1
ATOM 642 O O . ARG A 1 80 ? 10.010 -22.680 2.299 1.00 98.69 80 ARG A O 1
ATOM 649 N N . LYS A 1 81 ? 10.920 -20.660 1.921 1.00 98.62 81 LYS A N 1
ATOM 650 C CA . LYS A 1 81 ? 10.969 -20.249 3.335 1.00 98.62 81 LYS A CA 1
ATOM 651 C C . LYS A 1 81 ? 9.573 -20.133 3.935 1.00 98.62 81 LYS A C 1
ATOM 653 O O . LYS A 1 81 ? 9.359 -20.666 5.018 1.00 98.62 81 LYS A O 1
ATOM 658 N N . LEU A 1 82 ? 8.633 -19.533 3.207 1.00 98.62 82 LEU A N 1
ATOM 659 C CA . LEU A 1 82 ? 7.238 -19.417 3.622 1.00 98.62 82 LEU A CA 1
ATOM 660 C C . LEU A 1 82 ? 6.636 -20.796 3.912 1.00 98.62 82 LEU A C 1
ATOM 662 O O . LEU A 1 82 ? 6.236 -21.055 5.040 1.00 98.62 82 LEU A O 1
ATOM 666 N N . ARG A 1 83 ? 6.727 -21.733 2.958 1.00 98.62 83 ARG A N 1
ATOM 667 C CA . ARG A 1 83 ? 6.228 -23.107 3.151 1.00 98.62 83 ARG A CA 1
ATOM 668 C C . ARG A 1 83 ? 6.861 -23.826 4.348 1.00 98.62 83 ARG A C 1
ATOM 670 O O . ARG A 1 83 ? 6.187 -24.587 5.036 1.00 98.62 83 ARG A O 1
ATOM 677 N N . ARG A 1 84 ? 8.159 -23.615 4.603 1.00 98.56 84 ARG A N 1
ATOM 678 C CA . ARG A 1 84 ? 8.834 -24.194 5.782 1.00 98.56 84 ARG A CA 1
ATOM 679 C C . ARG A 1 84 ? 8.305 -23.592 7.080 1.00 98.56 84 ARG A C 1
ATOM 681 O O . ARG A 1 84 ? 8.049 -24.343 8.018 1.00 98.56 84 ARG A O 1
ATOM 688 N N . ASN A 1 85 ? 8.135 -22.272 7.123 1.00 98.50 85 ASN A N 1
ATOM 689 C CA . ASN A 1 85 ? 7.599 -21.574 8.286 1.00 98.50 85 ASN A CA 1
ATOM 690 C C . ASN A 1 85 ? 6.150 -21.981 8.563 1.00 98.50 85 ASN A C 1
ATOM 692 O O . ASN A 1 85 ? 5.832 -22.259 9.712 1.00 98.50 85 ASN A O 1
ATOM 696 N N . ASP A 1 86 ? 5.312 -22.113 7.534 1.00 98.44 86 ASP A N 1
ATOM 697 C CA . ASP A 1 86 ? 3.932 -22.588 7.682 1.00 98.44 86 ASP A CA 1
ATOM 698 C C . ASP A 1 86 ? 3.892 -23.992 8.296 1.00 98.44 86 ASP A C 1
ATOM 700 O O . ASP A 1 86 ? 3.146 -24.244 9.239 1.00 98.44 86 ASP A O 1
ATOM 704 N N . ALA A 1 87 ? 4.761 -24.899 7.836 1.00 98.44 87 ALA A N 1
ATOM 705 C CA . ALA A 1 87 ? 4.860 -26.240 8.406 1.00 98.44 87 ALA A CA 1
ATOM 706 C C . ALA A 1 87 ? 5.332 -26.233 9.873 1.00 98.44 87 ALA A C 1
ATOM 708 O O . ALA A 1 87 ? 4.854 -27.034 10.674 1.00 98.44 87 ALA A O 1
ATOM 709 N N . VAL A 1 88 ? 6.270 -25.349 10.239 1.00 98.31 88 VAL A N 1
ATOM 710 C CA . VAL A 1 88 ? 6.692 -25.163 11.640 1.00 98.31 88 VAL A CA 1
ATOM 711 C C . VAL A 1 88 ? 5.537 -24.617 12.474 1.00 98.31 88 VAL A C 1
ATOM 713 O O . VAL A 1 88 ? 5.266 -25.146 13.546 1.00 98.31 88 VAL A O 1
ATOM 716 N N . LEU A 1 89 ? 4.833 -23.601 11.976 1.00 98.00 89 LEU A N 1
ATOM 717 C CA . LEU A 1 89 ? 3.714 -22.973 12.668 1.00 98.00 89 LEU A CA 1
ATOM 718 C C . LEU A 1 89 ? 2.585 -23.972 12.933 1.00 98.00 89 LEU A C 1
ATOM 720 O O . LEU A 1 89 ? 2.042 -23.988 14.034 1.00 98.00 89 LEU A O 1
ATOM 724 N N . ILE A 1 90 ? 2.254 -24.819 11.954 1.00 97.81 90 ILE A N 1
ATOM 725 C CA . ILE A 1 90 ? 1.267 -25.893 12.123 1.00 97.81 90 ILE A CA 1
ATOM 726 C C . ILE A 1 90 ? 1.702 -26.838 13.249 1.00 97.81 90 ILE A C 1
ATOM 728 O O . ILE A 1 90 ? 0.922 -27.068 14.168 1.00 97.81 90 ILE A O 1
ATOM 732 N N . ARG A 1 91 ? 2.959 -27.305 13.248 1.00 97.88 91 ARG A N 1
ATOM 733 C CA . ARG A 1 91 ? 3.472 -28.180 14.319 1.00 97.88 91 ARG A CA 1
ATOM 734 C C . ARG A 1 91 ? 3.423 -27.523 15.694 1.00 97.88 91 ARG A C 1
ATOM 736 O O . ARG A 1 91 ? 2.947 -28.140 16.637 1.00 97.88 91 ARG A O 1
ATOM 743 N N . VAL A 1 92 ? 3.853 -26.267 15.806 1.00 97.56 92 VAL A N 1
ATOM 744 C CA . VAL A 1 92 ? 3.802 -25.518 17.073 1.00 97.56 92 VAL A CA 1
ATOM 745 C C . VAL A 1 92 ? 2.360 -25.372 17.561 1.00 97.56 92 VAL A C 1
ATOM 747 O O . VAL A 1 92 ? 2.098 -25.537 18.748 1.00 97.56 92 VAL A O 1
ATOM 750 N N . LYS A 1 93 ? 1.406 -25.104 16.660 1.00 95.12 93 LYS A N 1
ATOM 751 C CA . LYS A 1 93 ? -0.021 -25.043 17.010 1.00 95.12 93 LYS A CA 1
ATOM 752 C C . LYS A 1 93 ? -0.545 -26.392 17.509 1.00 95.12 93 LYS A C 1
ATOM 754 O O . LYS A 1 93 ? -1.282 -26.419 18.491 1.00 95.12 93 LYS A O 1
ATOM 759 N N . GLU A 1 94 ? -0.163 -27.493 16.865 1.00 94.62 94 GLU A N 1
ATOM 760 C CA . GLU A 1 94 ? -0.534 -28.848 17.289 1.00 94.62 94 GLU A CA 1
ATOM 761 C C . GLU A 1 94 ? 0.072 -29.219 18.649 1.00 94.62 94 GLU A C 1
ATOM 763 O O . GLU A 1 94 ? -0.632 -29.750 19.505 1.00 94.62 94 GLU A O 1
ATOM 768 N N . GLU A 1 95 ? 1.357 -28.937 18.870 1.00 95.06 95 GLU A N 1
ATOM 769 C CA . GLU A 1 95 ? 2.035 -29.167 20.151 1.00 95.06 95 GLU A CA 1
ATOM 770 C C . GLU A 1 95 ? 1.411 -28.328 21.265 1.00 95.06 95 GLU A C 1
ATOM 772 O O . GLU A 1 95 ? 1.058 -28.864 22.311 1.00 95.06 95 GLU A O 1
ATOM 777 N N . LEU A 1 96 ? 1.161 -27.041 21.012 1.00 90.12 96 LEU A N 1
ATOM 778 C CA . LEU A 1 96 ? 0.481 -26.165 21.960 1.00 90.12 96 LEU A CA 1
ATOM 779 C C . LEU A 1 96 ? -0.916 -26.691 22.311 1.00 90.12 96 LEU A C 1
ATOM 781 O O . LEU A 1 96 ? -1.302 -26.662 23.476 1.00 90.12 96 LEU A O 1
ATOM 785 N N . ALA A 1 97 ? -1.672 -27.194 21.331 1.00 86.81 97 ALA A N 1
ATOM 786 C CA . ALA A 1 97 ? -2.975 -27.807 21.576 1.00 86.81 97 ALA A CA 1
ATOM 787 C C . ALA A 1 97 ? -2.868 -29.093 22.420 1.00 86.81 97 ALA A C 1
ATOM 789 O O . ALA A 1 97 ? -3.687 -29.300 23.316 1.00 86.81 97 ALA A O 1
ATOM 790 N N . LYS A 1 98 ? -1.850 -29.932 22.181 1.00 89.31 98 LYS A N 1
ATOM 791 C CA . LYS A 1 98 ? -1.588 -31.147 22.973 1.00 89.31 98 LYS A CA 1
ATOM 792 C C . LYS A 1 98 ? -1.208 -30.824 24.416 1.00 89.31 98 LYS A C 1
ATOM 794 O O . LYS A 1 98 ? -1.793 -31.413 25.317 1.00 89.31 98 LYS A O 1
ATOM 799 N N . GLU A 1 99 ? -0.296 -29.878 24.634 1.00 87.50 99 GLU A N 1
ATOM 800 C CA . GLU A 1 99 ? 0.112 -29.432 25.976 1.00 87.50 99 GLU A CA 1
ATOM 801 C C . GLU A 1 99 ? -1.061 -28.833 26.753 1.00 87.50 99 GLU A C 1
ATOM 803 O O . GLU A 1 99 ? -1.278 -29.106 27.932 1.00 87.50 99 GLU A O 1
ATOM 808 N N . ARG A 1 100 ? -1.889 -28.051 26.064 1.00 83.56 100 ARG A N 1
ATOM 809 C CA . ARG A 1 100 ? -3.140 -27.529 26.608 1.00 83.56 100 ARG A CA 1
ATOM 810 C C . ARG A 1 100 ? -4.091 -28.646 27.045 1.00 83.56 100 ARG A C 1
ATOM 812 O O . ARG A 1 100 ? -4.645 -28.577 28.141 1.00 83.56 100 ARG A O 1
ATOM 819 N N . ALA A 1 101 ? -4.260 -29.684 26.227 1.00 82.44 101 ALA A N 1
ATOM 820 C CA . ALA A 1 101 ? -5.097 -30.833 26.563 1.00 82.44 101 ALA A CA 1
ATOM 821 C C . ALA A 1 101 ? -4.514 -31.679 27.716 1.00 82.44 101 ALA A C 1
ATOM 823 O O . ALA A 1 101 ? -5.264 -32.103 28.593 1.00 82.44 101 ALA A O 1
ATOM 824 N N . SER A 1 102 ? -3.194 -31.899 27.750 1.00 84.81 102 SER A N 1
ATOM 825 C CA . SER A 1 102 ? -2.515 -32.717 28.770 1.00 84.81 102 SER A CA 1
ATOM 826 C C . SER A 1 102 ? -2.392 -32.014 30.126 1.00 84.81 102 SER A C 1
ATOM 828 O O . SER A 1 102 ? -2.449 -32.667 31.166 1.00 84.81 102 SER A O 1
ATOM 830 N N . SER A 1 103 ? -2.271 -30.683 30.136 1.00 77.94 103 SER A N 1
ATOM 831 C CA . SER A 1 103 ? -2.137 -29.883 31.357 1.00 77.94 103 SER A CA 1
ATOM 832 C C . SER A 1 103 ? -3.407 -29.888 32.218 1.00 77.94 103 SER A C 1
ATOM 834 O O . SER A 1 103 ? -3.356 -29.496 33.383 1.00 77.94 103 SER A O 1
ATOM 836 N N . GLY A 1 104 ? -4.568 -30.282 31.672 1.00 66.50 104 GLY A N 1
ATOM 837 C CA . GLY A 1 104 ? -5.857 -30.320 32.384 1.00 66.50 104 GLY A CA 1
ATOM 838 C C . GLY A 1 104 ? -6.378 -28.952 32.859 1.00 66.50 104 GLY A C 1
ATOM 839 O O . GLY A 1 104 ? -7.523 -28.831 33.283 1.00 66.50 104 GLY A O 1
ATOM 840 N N . LYS A 1 105 ? -5.564 -27.896 32.749 1.00 61.16 105 LYS A N 1
ATOM 841 C CA . LYS A 1 105 ? -5.844 -26.519 33.177 1.00 61.16 105 LYS A CA 1
ATOM 842 C C . LYS A 1 105 ? -6.647 -25.703 32.157 1.00 61.16 105 LYS A C 1
ATOM 844 O O . LYS A 1 105 ? -6.918 -24.531 32.393 1.00 61.16 105 LYS A O 1
ATOM 849 N N . ASN A 1 106 ? -7.026 -26.290 31.022 1.00 59.56 106 ASN A N 1
ATOM 850 C CA . ASN A 1 106 ? -7.189 -25.509 29.797 1.00 59.56 106 ASN A CA 1
ATOM 851 C C . ASN A 1 106 ? -8.604 -25.433 29.201 1.00 59.56 106 ASN A C 1
ATOM 853 O O . ASN A 1 106 ? -8.751 -24.957 28.081 1.00 59.56 106 ASN A O 1
ATOM 857 N N . SER A 1 107 ? -9.649 -25.868 29.910 1.00 62.81 107 SER A N 1
ATOM 858 C CA . SER A 1 107 ? -11.024 -25.555 29.478 1.00 62.81 107 SER A CA 1
ATOM 859 C C . SER A 1 107 ? -11.510 -24.248 30.098 1.00 62.81 107 SER A C 1
ATOM 861 O O . SER A 1 107 ? -12.036 -23.403 29.391 1.00 62.81 107 SER A O 1
ATOM 863 N N . TYR A 1 108 ? -11.292 -24.056 31.402 1.00 67.12 108 TYR A N 1
ATOM 864 C CA . TYR A 1 108 ? -11.753 -22.858 32.108 1.00 67.12 108 TYR A CA 1
ATOM 865 C C . TYR A 1 108 ? -10.970 -21.607 31.694 1.00 67.12 108 TYR A C 1
ATOM 867 O O . TYR A 1 108 ? -11.578 -20.601 31.364 1.00 67.12 108 TYR A O 1
ATOM 875 N N . TYR A 1 109 ? -9.634 -21.681 31.644 1.00 70.25 109 TYR A N 1
ATOM 876 C CA . TYR A 1 109 ? -8.804 -20.521 31.305 1.00 70.25 109 TYR A CA 1
ATOM 877 C C . TYR A 1 109 ? -9.044 -20.022 29.870 1.00 70.25 109 TYR A C 1
ATOM 879 O O . TYR A 1 109 ? -9.187 -18.823 29.659 1.00 70.25 109 TYR A O 1
ATOM 887 N N . VAL A 1 110 ? -9.163 -20.935 28.898 1.00 72.62 110 VAL A N 1
ATOM 888 C CA . VAL A 1 110 ? -9.439 -20.579 27.493 1.00 72.62 110 VAL A CA 1
ATOM 889 C C . VAL A 1 110 ? -10.839 -20.001 27.321 1.00 72.62 110 VAL A C 1
ATOM 891 O O . VAL A 1 110 ? -11.000 -19.017 26.612 1.00 72.62 110 VAL A O 1
ATOM 894 N N . GLU A 1 111 ? -11.841 -20.569 27.994 1.00 76.62 111 GLU A N 1
ATOM 895 C CA . GLU A 1 111 ? -13.203 -20.028 27.976 1.00 76.62 111 GLU A CA 1
ATOM 896 C C . GLU A 1 111 ? -13.240 -18.616 28.580 1.00 76.62 111 GLU A C 1
ATOM 898 O O . GLU A 1 111 ? -13.846 -17.710 28.015 1.00 76.62 111 GLU A O 1
ATOM 903 N N . THR A 1 112 ? -12.530 -18.388 29.691 1.00 81.31 112 THR A N 1
ATOM 904 C CA . THR A 1 112 ? -12.435 -17.048 30.287 1.00 81.31 112 THR A CA 1
ATOM 905 C C . THR A 1 112 ? -11.653 -16.066 29.422 1.00 81.31 112 THR A C 1
ATOM 907 O O . THR A 1 112 ? -12.015 -14.897 29.371 1.00 81.31 112 THR A O 1
ATOM 910 N N . GLU A 1 113 ? -10.601 -16.514 28.735 1.00 81.94 113 GLU A N 1
ATOM 911 C CA . GLU A 1 113 ? -9.818 -15.685 27.813 1.00 81.94 113 GLU A CA 1
ATOM 912 C C . GLU A 1 113 ? -10.681 -15.253 26.621 1.00 81.94 113 GLU A C 1
ATOM 914 O O . GLU A 1 113 ? -10.748 -14.065 26.321 1.00 81.94 113 GLU A O 1
ATOM 919 N N . LEU A 1 114 ? -11.450 -16.177 26.038 1.00 86.62 114 LEU A N 1
ATOM 920 C CA . LEU A 1 114 ? -12.373 -15.886 24.940 1.00 86.62 114 LEU A CA 1
ATOM 921 C C . LEU A 1 114 ? -13.509 -14.940 25.366 1.00 86.62 114 LEU A C 1
ATOM 923 O O . LEU A 1 114 ? -13.833 -14.000 24.645 1.00 86.62 114 LEU A O 1
ATOM 927 N N . GLN A 1 115 ? -14.068 -15.123 26.566 1.00 91.06 115 GLN A N 1
ATOM 928 C CA . GLN A 1 115 ? -15.059 -14.197 27.131 1.00 91.06 115 GLN A CA 1
ATOM 929 C C . GLN A 1 115 ? -14.479 -12.804 27.409 1.00 91.06 115 GLN A C 1
ATOM 931 O O . GLN A 1 115 ? -15.186 -11.801 27.302 1.00 91.06 115 GLN A O 1
ATOM 936 N N . LEU A 1 116 ? -13.205 -12.717 27.802 1.00 92.44 116 LEU A N 1
ATOM 937 C CA . LEU A 1 116 ? -12.522 -11.438 27.991 1.00 92.44 116 LEU A CA 1
ATOM 938 C C . LEU A 1 116 ? -12.224 -10.759 26.654 1.00 92.44 116 LEU A C 1
ATOM 940 O O . LEU A 1 116 ? -12.397 -9.548 26.564 1.00 92.44 116 LEU A O 1
ATOM 944 N N . GLU A 1 117 ? -11.833 -11.510 25.623 1.00 91.88 117 GLU A N 1
ATOM 945 C CA . GLU A 1 117 ? -11.663 -10.994 24.260 1.00 91.88 117 GLU A CA 1
ATOM 946 C C . GLU A 1 117 ? -12.981 -10.457 23.690 1.00 91.88 117 GLU A C 1
ATOM 948 O O . GLU A 1 117 ? -13.005 -9.367 23.117 1.00 91.88 117 GLU A O 1
ATOM 953 N N . GLU A 1 118 ? -14.090 -11.175 23.890 1.00 96.12 118 GLU A N 1
ATOM 954 C CA . GLU A 1 118 ? -15.420 -10.726 23.472 1.00 96.12 118 GLU A CA 1
ATOM 955 C C . GLU A 1 118 ? -15.822 -9.432 24.189 1.00 96.12 118 GLU A C 1
ATOM 957 O O . GLU A 1 118 ? -16.163 -8.448 23.535 1.00 96.12 118 GLU A O 1
ATOM 962 N N . LYS A 1 119 ? -15.680 -9.378 25.520 1.00 97.00 119 LYS A N 1
ATOM 963 C CA . LYS A 1 119 ? -15.945 -8.155 26.296 1.00 97.00 119 LYS A CA 1
ATOM 964 C C . LYS A 1 119 ? -15.037 -6.999 25.896 1.00 97.00 119 LYS A C 1
ATOM 966 O O . LYS A 1 119 ? -15.496 -5.862 25.835 1.00 97.00 119 LYS A O 1
ATOM 971 N N . LEU A 1 120 ? -13.757 -7.262 25.636 1.00 95.94 120 LEU A N 1
ATOM 972 C CA . LEU A 1 120 ? -12.821 -6.238 25.181 1.00 95.94 120 LEU A CA 1
ATOM 973 C C . LEU A 1 120 ? -13.305 -5.648 23.856 1.00 95.94 120 LEU A C 1
ATOM 975 O O . LEU A 1 120 ? -13.442 -4.431 23.747 1.00 95.94 120 LEU A O 1
ATOM 979 N N . LYS A 1 121 ? -13.666 -6.505 22.901 1.00 97.00 121 LYS A N 1
ATOM 980 C CA . LYS A 1 121 ? -14.212 -6.089 21.611 1.00 97.00 121 LYS A CA 1
ATOM 981 C C . LYS A 1 121 ? -15.502 -5.275 21.759 1.00 97.00 121 LYS A C 1
ATOM 983 O O . LYS A 1 121 ? -15.612 -4.209 21.164 1.00 97.00 121 LYS A O 1
ATOM 988 N N . GLU A 1 122 ? -16.443 -5.717 22.594 1.00 96.75 122 GLU A N 1
ATOM 989 C CA . GLU A 1 122 ? -17.668 -4.958 22.888 1.00 96.75 122 GLU A CA 1
ATOM 990 C C . GLU A 1 122 ? -17.359 -3.562 23.456 1.00 96.75 122 GLU A C 1
ATOM 992 O O . GLU A 1 122 ? -17.988 -2.572 23.073 1.00 96.75 122 GLU A O 1
ATOM 997 N N . THR A 1 123 ? -16.373 -3.455 24.355 1.00 96.56 123 THR A N 1
ATOM 998 C CA . THR A 1 123 ? -15.970 -2.158 24.921 1.00 96.56 123 THR A CA 1
ATOM 999 C C . THR A 1 123 ? -15.263 -1.258 23.912 1.00 96.56 123 THR A C 1
ATOM 1001 O O . THR A 1 123 ? -15.457 -0.042 23.951 1.00 96.56 123 THR A O 1
ATOM 1004 N N . GLU A 1 124 ? -14.475 -1.824 22.997 1.00 97.25 124 GLU A N 1
ATOM 1005 C CA . GLU A 1 124 ? -13.845 -1.084 21.901 1.00 97.25 124 GLU A CA 1
ATOM 1006 C C . GLU A 1 124 ? -14.898 -0.553 20.921 1.00 97.25 124 GLU A C 1
ATOM 1008 O O . GLU A 1 124 ? -14.866 0.633 20.583 1.00 97.25 124 GLU A O 1
ATOM 1013 N N . ASP A 1 125 ? -15.888 -1.374 20.566 1.00 97.38 125 ASP A N 1
ATOM 1014 C CA . ASP A 1 125 ? -17.002 -0.983 19.700 1.00 97.38 125 ASP A CA 1
ATOM 1015 C C . ASP A 1 125 ? -17.845 0.144 20.332 1.00 97.38 125 ASP A C 1
ATOM 1017 O O . ASP A 1 125 ? -18.180 1.131 19.664 1.00 97.38 125 ASP A O 1
ATOM 1021 N N . GLU A 1 126 ? -18.162 0.066 21.634 1.00 98.00 126 GLU A N 1
ATOM 1022 C CA . GLU A 1 126 ? -18.890 1.148 22.316 1.00 98.00 126 GLU A CA 1
ATOM 1023 C C . GLU A 1 126 ? -18.036 2.415 22.447 1.00 98.00 126 GLU A C 1
ATOM 1025 O O . GLU A 1 126 ? -18.553 3.521 22.257 1.00 98.00 126 GLU A O 1
ATOM 1030 N N . ARG A 1 127 ? -16.728 2.292 22.711 1.00 97.62 127 ARG A N 1
ATOM 1031 C CA . ARG A 1 127 ? -15.805 3.438 22.733 1.00 97.62 127 ARG A CA 1
ATOM 1032 C C . ARG A 1 127 ? -15.794 4.150 21.382 1.00 97.62 127 ARG A C 1
ATOM 1034 O O . ARG A 1 127 ? -15.912 5.377 21.340 1.00 97.62 127 ARG A O 1
ATOM 1041 N N . ASP A 1 128 ? -15.696 3.405 20.288 1.00 97.06 128 ASP A N 1
ATOM 1042 C CA . ASP A 1 128 ? -15.675 3.964 18.938 1.00 97.06 128 ASP A CA 1
ATOM 1043 C C . ASP A 1 128 ? -17.023 4.616 18.590 1.00 97.06 128 ASP A C 1
ATOM 1045 O O . ASP A 1 128 ? -17.067 5.724 18.041 1.00 97.06 128 ASP A O 1
ATOM 1049 N N . ARG A 1 129 ? -18.140 4.007 19.008 1.00 97.81 129 ARG A N 1
ATOM 1050 C CA . ARG A 1 129 ? -19.481 4.596 18.876 1.00 97.81 129 ARG A CA 1
ATOM 1051 C C . ARG A 1 129 ? -19.616 5.911 19.647 1.00 97.81 129 ARG A C 1
ATOM 1053 O O . ARG A 1 129 ? -20.209 6.870 19.141 1.00 97.81 129 ARG A O 1
ATOM 1060 N N . LEU A 1 130 ? -19.090 5.978 20.869 1.00 97.69 130 LEU A N 1
ATOM 1061 C CA . LEU A 1 130 ? -19.090 7.197 21.679 1.00 97.69 130 LEU A CA 1
ATOM 1062 C C . LEU A 1 130 ? -18.205 8.285 21.060 1.00 97.69 130 LEU A C 1
ATOM 1064 O O . LEU A 1 130 ? -18.637 9.436 20.986 1.00 97.69 130 LEU A O 1
ATOM 1068 N N . ALA A 1 131 ? -17.027 7.930 20.543 1.00 95.69 131 ALA A N 1
ATOM 1069 C CA . ALA A 1 131 ? -16.141 8.863 19.848 1.00 95.69 131 ALA A CA 1
ATOM 1070 C C . ALA A 1 131 ? -16.820 9.483 18.612 1.00 95.69 131 ALA A C 1
ATOM 1072 O O . ALA A 1 131 ? -16.779 10.701 18.423 1.00 95.69 131 ALA A O 1
ATOM 1073 N N . GLN A 1 132 ? -17.531 8.675 17.818 1.00 94.88 132 GLN A N 1
ATOM 1074 C CA . GLN A 1 132 ? -18.305 9.161 16.669 1.00 94.88 132 GLN A CA 1
ATOM 1075 C C . GLN A 1 132 ? -19.422 10.127 17.083 1.00 94.88 132 GLN A C 1
ATOM 1077 O O . GLN A 1 132 ? -19.591 11.183 16.466 1.00 94.88 132 GLN A O 1
ATOM 1082 N N . LYS A 1 133 ? -20.176 9.804 18.144 1.00 96.56 133 LYS A N 1
ATOM 1083 C CA . LYS A 1 133 ? -21.215 10.701 18.678 1.00 96.56 133 LYS A CA 1
ATOM 1084 C C . LYS A 1 133 ? -20.631 12.028 19.151 1.00 96.56 133 LYS A C 1
ATOM 1086 O O . LYS A 1 133 ? -21.202 13.077 18.858 1.00 96.56 133 LYS A O 1
ATOM 1091 N N . LEU A 1 134 ? -19.502 11.988 19.854 1.00 94.62 134 LEU A N 1
ATOM 1092 C CA . LEU A 1 134 ? -18.825 13.186 20.338 1.00 94.62 134 LEU A CA 1
ATOM 1093 C C . LEU A 1 134 ? -18.351 14.072 19.178 1.00 94.62 134 LEU A C 1
ATOM 1095 O O . LEU A 1 134 ? -18.608 15.275 19.187 1.00 94.62 134 LEU A O 1
ATOM 1099 N N . ALA A 1 135 ? -17.746 13.486 18.143 1.00 92.00 135 ALA A N 1
ATOM 1100 C CA . ALA A 1 135 ? -17.330 14.213 16.943 1.00 92.00 135 ALA A CA 1
ATOM 1101 C C . ALA A 1 135 ? -18.520 14.856 16.206 1.00 92.00 135 ALA A C 1
ATOM 1103 O O . ALA A 1 135 ? -18.454 16.017 15.783 1.00 92.00 135 ALA A O 1
ATOM 1104 N N . ALA A 1 136 ? -19.641 14.134 16.096 1.00 93.00 136 ALA A N 1
ATOM 1105 C CA . ALA A 1 136 ? -20.868 14.657 15.502 1.00 93.00 136 ALA A CA 1
ATOM 1106 C C . ALA A 1 136 ? -21.437 15.840 16.306 1.00 93.00 136 ALA A C 1
ATOM 1108 O O . ALA A 1 136 ? -21.828 16.851 15.720 1.00 93.00 136 ALA A O 1
ATOM 1109 N N . LEU A 1 137 ? -21.440 15.746 17.640 1.00 94.62 137 LEU A N 1
ATOM 1110 C CA . LEU A 1 137 ? -21.862 16.836 18.523 1.00 94.62 137 LEU A CA 1
ATOM 1111 C C . LEU A 1 137 ? -20.967 18.071 18.367 1.00 94.62 137 LEU A C 1
ATOM 1113 O O . LEU A 1 137 ? -21.492 19.159 18.134 1.00 94.62 137 LEU A O 1
ATOM 1117 N N . CYS A 1 138 ? -19.642 17.903 18.404 1.00 92.25 138 CYS A N 1
ATOM 1118 C CA . CYS A 1 138 ? -18.691 19.003 18.211 1.00 92.25 138 CYS A CA 1
ATOM 1119 C C . CYS A 1 138 ? -18.912 19.704 16.862 1.00 92.25 138 CYS A C 1
ATOM 1121 O O . CYS A 1 138 ? -18.990 20.928 16.785 1.00 92.25 138 CYS A O 1
ATOM 1123 N N . THR A 1 139 ? -19.119 18.922 15.800 1.00 91.31 139 THR A N 1
ATOM 1124 C CA . THR A 1 139 ? -19.411 19.449 14.460 1.00 91.31 139 THR A CA 1
ATOM 1125 C C . THR A 1 139 ? -20.721 20.242 14.424 1.00 91.31 139 THR A C 1
ATOM 1127 O O . THR A 1 139 ? -20.796 21.295 13.791 1.00 91.31 139 THR A O 1
ATOM 1130 N N . ASN A 1 140 ? -21.772 19.757 15.092 1.00 93.12 140 ASN A N 1
ATOM 1131 C CA . ASN A 1 140 ? -23.065 20.441 15.142 1.00 93.12 140 ASN A CA 1
ATOM 1132 C C . ASN A 1 140 ? -22.988 21.767 15.910 1.00 93.12 140 ASN A C 1
ATOM 1134 O O . ASN A 1 140 ? -23.587 22.750 15.473 1.00 93.12 140 ASN A O 1
ATOM 1138 N N . ILE A 1 141 ? -22.226 21.809 17.006 1.00 93.06 141 ILE A N 1
ATOM 1139 C CA . ILE A 1 141 ? -21.977 23.033 17.775 1.00 93.06 141 ILE A CA 1
ATOM 1140 C C . ILE A 1 141 ? -21.262 24.073 16.907 1.00 93.06 141 ILE A C 1
ATOM 1142 O O . ILE A 1 141 ? -21.743 25.199 16.786 1.00 93.06 141 ILE A O 1
ATOM 1146 N N . LEU A 1 142 ? -20.181 23.686 16.220 1.00 90.06 142 LEU A N 1
ATOM 1147 C CA . LEU A 1 142 ? -19.452 24.581 15.314 1.00 90.06 142 LEU A CA 1
ATOM 1148 C C . LEU A 1 142 ? -20.354 25.130 14.197 1.00 90.06 142 LEU A C 1
ATOM 1150 O O . LEU A 1 142 ? -20.355 26.335 13.930 1.00 90.06 142 LEU A O 1
ATOM 1154 N N . LYS A 1 143 ? -21.193 24.274 13.597 1.00 90.50 143 LYS A N 1
ATOM 1155 C CA . LYS A 1 143 ? -22.184 24.691 12.591 1.00 90.50 143 LYS A CA 1
ATOM 1156 C C . LYS A 1 143 ? -23.187 25.704 13.146 1.00 90.50 143 LYS A C 1
ATOM 1158 O O . LYS A 1 143 ? -23.466 26.694 12.476 1.00 90.50 143 LYS A O 1
ATOM 1163 N N . ALA A 1 144 ? -23.715 25.485 14.351 1.00 89.75 144 ALA A N 1
ATOM 1164 C CA . ALA A 1 144 ? -24.668 26.397 14.990 1.00 89.75 144 ALA A CA 1
ATOM 1165 C C . ALA A 1 144 ? -24.028 27.743 15.381 1.00 89.75 144 ALA A C 1
ATOM 1167 O O . ALA A 1 144 ? -24.652 28.800 15.247 1.00 89.75 144 ALA A O 1
ATOM 1168 N N . ALA A 1 145 ? -22.763 27.722 15.804 1.00 88.56 145 ALA A N 1
ATOM 1169 C CA . ALA A 1 145 ? -21.989 28.928 16.077 1.00 88.56 145 ALA A CA 1
ATOM 1170 C C . ALA A 1 145 ? -21.703 29.745 14.799 1.00 88.56 145 ALA A C 1
ATOM 1172 O O . ALA A 1 145 ? -21.573 30.971 14.862 1.00 88.56 145 ALA A O 1
ATOM 1173 N N . GLY A 1 146 ? -21.718 29.096 13.630 1.00 85.44 146 GLY A N 1
ATOM 1174 C CA . GLY A 1 146 ? -21.398 29.699 12.335 1.00 85.44 146 GLY A CA 1
ATOM 1175 C C . GLY A 1 146 ? -19.921 29.569 11.962 1.00 85.44 146 GLY A C 1
ATOM 1176 O O . GLY A 1 146 ? -19.446 30.291 11.089 1.00 85.44 146 GLY A O 1
ATOM 1177 N N . VAL A 1 147 ? -19.192 28.658 12.613 1.00 82.31 147 VAL A N 1
ATOM 1178 C CA . VAL A 1 147 ? -17.789 28.362 12.316 1.00 82.31 147 VAL A CA 1
ATOM 1179 C C . VAL A 1 147 ? -17.740 27.410 11.119 1.00 82.31 147 VAL A C 1
ATOM 1181 O O . VAL A 1 147 ? -17.946 26.203 11.243 1.00 82.31 147 VAL A O 1
ATOM 1184 N N . THR A 1 148 ? -17.497 27.955 9.926 1.00 68.94 148 THR A N 1
ATOM 1185 C CA . THR A 1 148 ? -17.362 27.182 8.681 1.00 68.94 148 THR A CA 1
ATOM 1186 C C . THR A 1 148 ? -15.924 26.691 8.506 1.00 68.94 148 THR A C 1
ATOM 1188 O O . THR A 1 148 ? -15.174 27.218 7.687 1.00 68.94 148 THR A O 1
ATOM 1191 N N . GLY A 1 149 ? -15.525 25.708 9.315 1.00 65.25 149 GLY A N 1
ATOM 1192 C CA . GLY A 1 149 ? -14.261 24.978 9.168 1.00 65.25 149 GLY A CA 1
ATOM 1193 C C . GLY A 1 149 ? -14.430 23.668 8.390 1.00 65.25 149 GLY A C 1
ATOM 1194 O O . GLY A 1 149 ? -15.532 23.121 8.306 1.00 65.25 149 GLY A O 1
ATOM 1195 N N . SER A 1 150 ? -13.336 23.154 7.819 1.00 64.19 150 SER A N 1
ATOM 1196 C CA . SER A 1 150 ? -13.301 21.800 7.249 1.00 64.19 150 SER A CA 1
ATOM 1197 C C . SER A 1 150 ? -13.557 20.759 8.356 1.00 64.19 150 SER A C 1
ATOM 1199 O O . SER A 1 150 ? -12.974 20.881 9.432 1.00 64.19 150 SER A O 1
ATOM 1201 N N . PRO A 1 151 ? -14.389 19.724 8.128 1.00 60.78 151 PRO A N 1
ATOM 1202 C CA . PRO A 1 151 ? -14.780 18.751 9.155 1.00 60.78 151 PRO A CA 1
ATOM 1203 C C . PRO A 1 151 ? -13.636 17.864 9.681 1.00 60.78 151 PRO A C 1
ATOM 1205 O O . PRO A 1 151 ? -13.850 17.121 10.633 1.00 60.78 151 PRO A O 1
ATOM 1208 N N . CYS A 1 152 ? -12.440 17.924 9.085 1.00 60.25 152 CYS A N 1
ATOM 1209 C CA . CYS A 1 152 ? -11.300 17.087 9.475 1.00 60.25 152 CYS A CA 1
ATOM 1210 C C . CYS A 1 152 ? -10.465 17.629 10.650 1.00 60.25 152 CYS A C 1
ATOM 1212 O O . CYS A 1 152 ? -9.575 16.917 11.101 1.00 60.25 152 CYS A O 1
ATOM 1214 N N . ASP A 1 153 ? -10.730 18.843 11.144 1.00 65.94 153 ASP A N 1
ATOM 1215 C CA . ASP A 1 153 ? -9.929 19.494 12.199 1.00 65.94 153 ASP A CA 1
ATOM 1216 C C . ASP A 1 153 ? -10.809 19.962 13.373 1.00 65.94 153 ASP A C 1
ATOM 1218 O O . ASP A 1 153 ? -10.731 21.090 13.853 1.00 65.94 153 ASP A O 1
ATOM 1222 N N . VAL A 1 154 ? -11.759 19.113 13.775 1.00 74.88 154 VAL A N 1
ATOM 1223 C CA . VAL A 1 154 ? -12.720 19.423 14.841 1.00 74.88 154 VAL A CA 1
ATOM 1224 C C . VAL A 1 154 ? -12.204 18.873 16.165 1.00 74.88 154 VAL A C 1
ATOM 1226 O O . VAL A 1 154 ? -12.269 17.670 16.416 1.00 74.88 154 VAL A O 1
ATOM 1229 N N . THR A 1 155 ? -11.719 19.760 17.033 1.00 84.19 155 THR A N 1
ATOM 1230 C CA . THR A 1 155 ? -11.336 19.419 18.410 1.00 84.19 155 THR A CA 1
ATOM 1231 C C . THR A 1 155 ? -12.439 19.786 19.406 1.00 84.19 155 THR A C 1
ATOM 1233 O O . THR A 1 155 ? -13.262 20.668 19.153 1.00 84.19 155 THR A O 1
ATOM 1236 N N . ILE A 1 156 ? -12.454 19.117 20.564 1.00 88.94 156 ILE A N 1
ATOM 1237 C CA . ILE A 1 156 ? -13.426 19.382 21.640 1.00 88.94 156 ILE A CA 1
ATOM 1238 C C . ILE A 1 156 ? -13.296 20.830 22.140 1.00 88.94 156 ILE A C 1
ATOM 1240 O O . ILE A 1 156 ? -14.311 21.496 22.312 1.00 88.94 156 ILE A O 1
ATOM 1244 N N . SER A 1 157 ? -12.063 21.336 22.286 1.00 89.38 157 SER A N 1
ATOM 1245 C CA . SER A 1 157 ? -11.795 22.721 22.720 1.00 89.38 157 SER A CA 1
ATOM 1246 C C . SER A 1 157 ? -12.439 23.745 21.787 1.00 89.38 157 SER A C 1
ATOM 1248 O O . SER A 1 157 ? -13.101 24.669 22.241 1.00 89.38 157 SER A O 1
ATOM 1250 N N . MET A 1 158 ? -12.323 23.541 20.469 1.00 88.38 158 MET A N 1
ATOM 1251 C CA . MET A 1 158 ? -12.927 24.442 19.483 1.00 88.38 158 MET A CA 1
ATOM 1252 C C . MET A 1 158 ? -14.453 24.459 19.567 1.00 88.38 158 MET A C 1
ATOM 1254 O O . MET A 1 158 ? -15.067 25.510 19.392 1.00 88.38 158 MET A O 1
ATOM 1258 N N . ALA A 1 159 ? -15.079 23.302 19.801 1.00 90.19 159 ALA A N 1
ATOM 1259 C CA . ALA A 1 159 ? -16.524 23.237 19.980 1.00 90.19 159 ALA A CA 1
ATOM 1260 C C . ALA A 1 159 ? -16.961 23.945 21.270 1.00 90.19 159 ALA A C 1
ATOM 1262 O O . ALA A 1 159 ? -17.968 24.649 21.251 1.00 90.19 159 ALA A O 1
ATOM 1263 N N . ASP A 1 160 ? -16.200 23.801 22.353 1.00 91.50 160 ASP A N 1
ATOM 1264 C CA . ASP A 1 160 ? -16.493 24.436 23.640 1.00 91.50 160 ASP A CA 1
ATOM 1265 C C . ASP A 1 160 ? -16.394 25.969 23.554 1.00 91.50 160 ASP A C 1
ATOM 1267 O O . ASP A 1 160 ? -17.349 26.682 23.864 1.00 91.50 160 ASP A O 1
ATOM 1271 N N . GLU A 1 161 ? -15.306 26.487 22.978 1.00 92.12 161 GLU A N 1
ATOM 1272 C CA . GLU A 1 161 ? -15.123 27.924 22.734 1.00 92.12 161 GLU A CA 1
ATOM 1273 C C . GLU A 1 161 ? -16.217 28.500 21.820 1.00 92.12 161 GLU A C 1
ATOM 1275 O O . GLU A 1 161 ? -16.780 29.569 22.076 1.00 92.12 161 GLU A O 1
ATOM 1280 N N . ALA A 1 162 ? -16.563 27.786 20.744 1.00 91.94 162 ALA A N 1
ATOM 1281 C CA . ALA A 1 162 ? -17.628 28.205 19.839 1.00 91.94 162 ALA A CA 1
ATOM 1282 C C . ALA A 1 162 ? -19.003 28.216 20.526 1.00 91.94 162 ALA A C 1
ATOM 1284 O O . ALA A 1 162 ? -19.832 29.086 20.233 1.00 91.94 162 ALA A O 1
ATOM 1285 N N . LEU A 1 163 ? -19.253 27.277 21.443 1.00 93.69 163 LEU A N 1
ATOM 1286 C CA . LEU A 1 163 ? -20.476 27.236 22.237 1.00 93.69 163 LEU A CA 1
ATOM 1287 C C . LEU A 1 163 ? -20.564 28.441 23.178 1.00 93.69 163 LEU A C 1
ATOM 1289 O O . LEU A 1 163 ? -21.616 29.080 23.241 1.00 93.69 163 LEU A O 1
ATOM 1293 N N . GLU A 1 164 ? -19.474 28.791 23.858 1.00 94.44 164 GLU A N 1
ATOM 1294 C CA . GLU A 1 164 ? -19.410 29.951 24.754 1.00 94.44 164 GLU A CA 1
ATOM 1295 C C . GLU A 1 164 ? -19.650 31.271 23.997 1.00 94.44 164 GLU A C 1
ATOM 1297 O O . GLU A 1 164 ? -20.463 32.118 24.398 1.00 94.44 164 GLU A O 1
ATOM 1302 N N . GLN A 1 165 ? -19.024 31.423 22.826 1.00 92.50 165 GLN A N 1
ATOM 1303 C CA . GLN A 1 165 ? -19.256 32.571 21.946 1.00 92.50 165 GLN A CA 1
ATOM 1304 C C . GLN A 1 165 ? -20.710 32.630 21.461 1.00 92.50 165 GLN A C 1
ATOM 1306 O O . GLN A 1 165 ? -21.327 33.703 21.446 1.00 92.50 165 GLN A O 1
ATOM 1311 N N . PHE A 1 166 ? -21.288 31.483 21.092 1.00 92.19 166 PHE A N 1
ATOM 1312 C CA . PHE A 1 166 ? -22.682 31.396 20.670 1.00 92.19 166 PHE A CA 1
ATOM 1313 C C . PHE A 1 166 ? -23.641 31.825 21.787 1.00 92.19 166 PHE A C 1
ATOM 1315 O O . PHE A 1 166 ? -24.536 32.638 21.539 1.00 92.19 166 PHE A O 1
ATOM 1322 N N . GLN A 1 167 ? -23.428 31.350 23.018 1.00 95.75 167 GLN A N 1
ATOM 1323 C CA . GLN A 1 167 ? -24.215 31.746 24.190 1.00 95.75 167 GLN A CA 1
ATOM 1324 C C . GLN A 1 167 ? -24.150 33.259 24.430 1.00 95.75 167 GLN A C 1
ATOM 1326 O O . GLN A 1 167 ? -25.186 33.909 24.598 1.00 95.75 167 GLN A O 1
ATOM 1331 N N . THR A 1 168 ? -22.954 33.845 24.356 1.00 95.44 168 THR A N 1
ATOM 1332 C CA . THR A 1 168 ? -22.750 35.293 24.522 1.00 95.44 168 THR A CA 1
ATOM 1333 C C . THR A 1 168 ? -23.482 36.105 23.447 1.00 95.44 168 THR A C 1
ATOM 1335 O O . THR A 1 168 ? -24.124 37.124 23.741 1.00 95.44 168 THR A O 1
ATOM 1338 N N . ARG A 1 169 ? -23.449 35.643 22.189 1.00 95.00 169 ARG A N 1
ATOM 1339 C CA . ARG A 1 169 ? -24.177 36.270 21.075 1.00 95.00 169 ARG A CA 1
ATOM 1340 C C . ARG A 1 169 ? -25.688 36.208 21.283 1.00 95.00 169 ARG A C 1
ATOM 1342 O O . ARG A 1 169 ? -26.359 37.225 21.120 1.00 95.00 169 ARG A O 1
ATOM 1349 N N . VAL A 1 170 ? -26.220 35.050 21.677 1.00 95.81 170 VAL A N 1
ATOM 1350 C CA . VAL A 1 170 ? -27.652 34.877 21.980 1.00 95.81 170 VAL A CA 1
ATOM 1351 C C . VAL A 1 170 ? -28.086 35.809 23.113 1.00 95.81 170 VAL A C 1
ATOM 1353 O O . VAL A 1 170 ? -29.095 36.498 22.976 1.00 95.81 170 VAL A O 1
ATOM 1356 N N . ALA A 1 171 ? -27.303 35.909 24.191 1.00 96.75 171 ALA A N 1
ATOM 1357 C CA . ALA A 1 171 ? -27.594 36.815 25.305 1.00 96.75 171 ALA A CA 1
ATOM 1358 C C . ALA A 1 171 ? -27.583 38.299 24.891 1.00 96.75 171 ALA A C 1
ATOM 1360 O O . ALA A 1 171 ? -28.345 39.113 25.415 1.00 96.75 171 ALA A O 1
ATOM 1361 N N . THR A 1 172 ? -26.725 38.673 23.943 1.00 97.56 172 THR A N 1
ATOM 1362 C CA . THR A 1 172 ? -26.662 40.042 23.411 1.00 97.56 172 THR A CA 1
ATOM 1363 C C . THR A 1 172 ? -27.867 40.354 22.527 1.00 97.56 172 THR A C 1
ATOM 1365 O O . THR A 1 172 ? -28.564 41.332 22.786 1.00 97.56 172 THR A O 1
ATOM 1368 N N . LEU A 1 173 ? -28.196 39.473 21.580 1.00 96.38 173 LEU A N 1
ATOM 1369 C CA . LEU A 1 173 ? -29.383 39.614 20.729 1.00 96.38 173 LEU A CA 1
ATOM 1370 C C . LEU A 1 173 ? -30.687 39.634 21.541 1.00 96.38 173 LEU A C 1
ATOM 1372 O O . LEU A 1 173 ? -31.610 40.376 21.212 1.00 96.38 173 LEU A O 1
ATOM 1376 N N . ALA A 1 174 ? -30.767 38.858 22.626 1.00 96.75 174 ALA A N 1
ATOM 1377 C CA . ALA A 1 174 ? -31.919 38.876 23.525 1.00 96.75 174 ALA A CA 1
ATOM 1378 C C . ALA A 1 174 ? -32.123 40.254 24.181 1.00 96.75 174 ALA A C 1
ATOM 1380 O O . ALA A 1 174 ? -33.251 40.748 24.228 1.00 96.75 174 ALA A O 1
ATOM 1381 N N . ARG A 1 175 ? -31.038 40.905 24.630 1.00 96.56 175 ARG A N 1
ATOM 1382 C CA . ARG A 1 175 ? -31.088 42.274 25.174 1.00 96.56 175 ARG A CA 1
ATOM 1383 C C . ARG A 1 175 ? -31.484 43.296 24.110 1.00 96.56 175 ARG A C 1
ATOM 1385 O O . ARG A 1 175 ? -32.359 44.116 24.358 1.00 96.56 175 ARG A O 1
ATOM 1392 N N . GLU A 1 176 ? -30.912 43.209 22.909 1.00 96.75 176 GLU A N 1
ATOM 1393 C CA . GLU A 1 176 ? -31.267 44.100 21.795 1.00 96.75 176 GLU A CA 1
ATOM 1394 C C . GLU A 1 176 ? -32.749 43.989 21.407 1.00 96.75 176 GLU A C 1
ATOM 1396 O O . GLU A 1 176 ? -33.409 45.003 21.173 1.00 96.75 176 GLU A O 1
ATOM 1401 N N . LEU A 1 177 ? -33.302 42.772 21.379 1.00 96.75 177 LEU A N 1
ATOM 1402 C CA . LEU A 1 177 ? -34.731 42.557 21.141 1.00 96.75 177 LEU A CA 1
ATOM 1403 C C . LEU A 1 177 ? -35.594 43.204 22.227 1.00 96.75 177 LEU A C 1
ATOM 1405 O O . LEU A 1 177 ? -36.596 43.843 21.901 1.00 96.75 177 LEU A O 1
ATOM 1409 N N . GLN A 1 178 ? -35.206 43.083 23.498 1.00 97.25 178 GLN A N 1
ATOM 1410 C CA . GLN A 1 178 ? -35.910 43.722 24.609 1.00 97.25 178 GLN A CA 1
ATOM 1411 C C . GLN A 1 178 ? -35.871 45.258 24.499 1.00 97.25 178 GLN A C 1
ATOM 1413 O O . GLN A 1 178 ? -36.900 45.923 24.651 1.00 97.25 178 GLN A O 1
ATOM 1418 N N . ASP A 1 179 ? -34.717 45.827 24.151 1.00 96.88 179 ASP A N 1
ATOM 1419 C CA . ASP A 1 179 ? -34.556 47.267 23.932 1.00 96.88 179 ASP A CA 1
ATOM 1420 C C . ASP A 1 179 ? -35.403 47.767 22.755 1.00 96.88 179 ASP A C 1
ATOM 1422 O O . ASP A 1 179 ? -36.035 48.826 22.832 1.00 96.88 179 ASP A O 1
ATOM 1426 N N . LEU A 1 180 ? -35.449 47.008 21.657 1.00 96.50 180 LEU A N 1
ATOM 1427 C CA . LEU A 1 180 ? -36.287 47.319 20.499 1.00 96.50 180 LEU A CA 1
ATOM 1428 C C . LEU A 1 180 ? -37.776 47.240 20.838 1.00 96.50 180 LEU A C 1
ATOM 1430 O O . LEU A 1 180 ? -38.533 48.117 20.420 1.00 96.50 180 LEU A O 1
ATOM 1434 N N . GLN A 1 181 ? -38.200 46.248 21.622 1.00 96.69 181 GLN A N 1
ATOM 1435 C CA . GLN A 1 181 ? -39.574 46.161 22.121 1.00 96.69 181 GLN A CA 1
ATOM 1436 C C . GLN A 1 181 ? -39.939 47.390 22.961 1.00 96.69 181 GLN A C 1
ATOM 1438 O O . GLN A 1 181 ? -41.006 47.976 22.766 1.00 96.69 181 GLN A O 1
ATOM 1443 N N . TYR A 1 182 ? -39.038 47.834 23.842 1.00 96.50 182 TYR A N 1
ATOM 1444 C CA . TYR A 1 182 ? -39.248 49.034 24.648 1.00 96.50 182 TYR A CA 1
ATOM 1445 C C . TYR A 1 182 ? -39.325 50.308 23.789 1.00 96.50 182 TYR A C 1
ATOM 1447 O O . TYR A 1 182 ? -40.253 51.106 23.941 1.00 96.50 182 TYR A O 1
ATOM 1455 N N . LYS A 1 183 ? -38.411 50.478 22.824 1.00 96.31 183 LYS A N 1
ATOM 1456 C CA . LYS A 1 183 ? -38.428 51.608 21.875 1.00 96.31 183 LYS A CA 1
ATOM 1457 C C . LYS A 1 183 ? -39.694 51.624 21.018 1.00 96.31 183 LYS A C 1
ATOM 1459 O O . LYS A 1 183 ? -40.272 52.690 20.820 1.00 96.31 183 LYS A O 1
ATOM 1464 N N . ASN A 1 184 ? -40.146 50.462 20.543 1.00 95.56 184 ASN A N 1
ATOM 1465 C CA . ASN A 1 184 ? -41.380 50.330 19.771 1.00 95.56 184 ASN A CA 1
ATOM 1466 C C . ASN A 1 184 ? -42.598 50.732 20.616 1.00 95.56 184 ASN A C 1
ATOM 1468 O O . ASN A 1 184 ? -43.404 51.546 20.173 1.00 95.56 184 ASN A O 1
ATOM 1472 N N . ARG A 1 185 ? -42.669 50.272 21.874 1.00 95.81 185 ARG A N 1
ATOM 1473 C CA . ARG A 1 185 ? -43.715 50.678 22.823 1.00 95.81 185 ARG A CA 1
ATOM 1474 C C . ARG A 1 185 ? -43.750 52.194 23.032 1.00 95.81 185 ARG A C 1
ATOM 1476 O O . ARG A 1 185 ? -44.818 52.785 22.930 1.00 95.81 185 ARG A O 1
ATOM 1483 N N . ILE A 1 186 ? -42.600 52.832 23.268 1.00 94.56 186 ILE A N 1
ATOM 1484 C CA . ILE A 1 186 ? -42.521 54.300 23.391 1.00 94.56 186 ILE A CA 1
ATOM 1485 C C . ILE A 1 186 ? -42.978 54.980 22.100 1.00 94.56 186 ILE A C 1
ATOM 1487 O O . ILE A 1 186 ? -43.715 55.962 22.147 1.00 94.56 186 ILE A O 1
ATOM 1491 N N . SER A 1 187 ? -42.531 54.481 20.947 1.00 94.81 187 SER A N 1
ATOM 1492 C CA . SER A 1 187 ? -42.890 55.045 19.646 1.00 94.81 187 SER A CA 1
ATOM 1493 C C . SER A 1 187 ? -44.397 54.982 19.399 1.00 94.81 187 SER A C 1
ATOM 1495 O O . SER A 1 187 ? -44.973 55.971 18.956 1.00 94.81 187 SER A O 1
ATOM 1497 N N . ASN A 1 188 ? -45.045 53.861 19.722 1.00 94.19 188 ASN A N 1
ATOM 1498 C CA . ASN A 1 188 ? -46.490 53.705 19.558 1.00 94.19 188 ASN A CA 1
ATOM 1499 C C . ASN A 1 188 ? -47.266 54.673 20.458 1.00 94.19 188 ASN A C 1
ATOM 1501 O O . ASN A 1 188 ? -48.202 55.315 19.991 1.00 94.19 188 ASN A O 1
ATOM 1505 N N . GLU A 1 189 ? -46.844 54.850 21.715 1.00 93.62 189 GLU A N 1
ATOM 1506 C CA . GLU A 1 189 ? -47.469 55.840 22.602 1.00 93.62 189 GLU A CA 1
ATOM 1507 C C . GLU A 1 189 ? -47.243 57.278 22.109 1.00 93.62 189 GLU A C 1
ATOM 1509 O O . GLU A 1 189 ? -48.156 58.096 22.168 1.00 93.62 189 GLU A O 1
ATOM 1514 N N . ARG A 1 190 ? -46.066 57.600 21.550 1.00 90.44 190 ARG A N 1
ATOM 1515 C CA . ARG A 1 190 ? -45.822 58.915 20.925 1.00 90.44 190 ARG A CA 1
ATOM 1516 C C . ARG A 1 190 ? -46.763 59.180 19.752 1.00 90.44 190 ARG A C 1
ATOM 1518 O O . ARG A 1 190 ? -47.277 60.288 19.645 1.00 90.44 190 ARG A O 1
ATOM 1525 N N . VAL A 1 191 ? -46.991 58.186 18.892 1.00 91.44 191 VAL A N 1
ATOM 1526 C CA . VAL A 1 191 ? -47.948 58.295 17.777 1.00 91.44 191 VAL A CA 1
ATOM 1527 C C . VAL A 1 191 ? -49.364 58.504 18.306 1.00 91.44 191 VAL A C 1
ATOM 1529 O O . VAL A 1 191 ? -50.030 59.440 17.882 1.00 91.44 191 VAL A O 1
ATOM 1532 N N . ARG A 1 192 ? -49.791 57.717 19.299 1.00 91.38 192 ARG A N 1
ATOM 1533 C CA . ARG A 1 192 ? -51.105 57.873 19.939 1.00 91.38 192 ARG A CA 1
ATOM 1534 C C . ARG A 1 192 ? -51.307 59.271 20.534 1.00 91.38 192 ARG A C 1
ATOM 1536 O O . ARG A 1 192 ? -52.381 59.847 20.401 1.00 91.38 192 ARG A O 1
ATOM 1543 N N . LEU A 1 193 ? -50.282 59.828 21.181 1.00 89.44 193 LEU A N 1
ATOM 1544 C CA . LEU A 1 193 ? -50.328 61.196 21.705 1.00 89.44 193 LEU A CA 1
ATOM 1545 C C . LEU A 1 193 ? -50.420 62.243 20.583 1.00 89.44 193 LEU A C 1
ATOM 1547 O O . LEU A 1 193 ? -51.159 63.211 20.736 1.00 89.44 193 LEU A O 1
ATOM 1551 N N . LEU A 1 194 ? -49.720 62.046 19.458 1.00 85.06 194 LEU A N 1
ATOM 1552 C CA . LEU A 1 194 ? -49.814 62.924 18.282 1.00 85.06 194 LEU A CA 1
ATOM 1553 C C . LEU A 1 194 ? -51.206 62.882 17.635 1.00 85.06 194 LEU A C 1
ATOM 1555 O O . LEU A 1 194 ? -51.707 63.924 17.232 1.00 85.06 194 LEU A O 1
ATOM 1559 N N . GLU A 1 195 ? -51.849 61.714 17.580 1.00 82.50 195 GLU A N 1
ATOM 1560 C CA . GLU A 1 195 ? -53.226 61.560 17.079 1.00 82.50 195 GLU A CA 1
ATOM 1561 C C . GLU A 1 195 ? -54.269 62.253 17.974 1.00 82.50 195 GLU A C 1
ATOM 1563 O O . GLU A 1 195 ? -55.335 62.639 17.500 1.00 82.50 195 GLU A O 1
ATOM 1568 N N . MET A 1 196 ? -53.966 62.445 19.261 1.00 74.81 196 MET A N 1
ATOM 1569 C CA . MET A 1 196 ? -54.822 63.173 20.203 1.00 74.81 196 MET A CA 1
ATOM 1570 C C . MET A 1 196 ? -54.602 64.696 20.194 1.00 74.81 196 MET A C 1
ATOM 1572 O O . MET A 1 196 ? -55.393 65.418 20.804 1.00 74.81 196 MET A O 1
ATOM 1576 N N . MET A 1 197 ? -53.557 65.204 19.530 1.00 68.19 197 MET A N 1
ATOM 1577 C CA . MET A 1 197 ? -53.329 66.645 19.379 1.00 68.19 197 MET A CA 1
ATOM 1578 C C . MET A 1 197 ? -54.042 67.171 18.119 1.00 68.19 197 MET A C 1
ATOM 1580 O O . MET A 1 197 ? -53.729 66.719 17.018 1.00 68.19 197 MET A O 1
ATOM 1584 N N . PRO A 1 198 ? -54.966 68.147 18.223 1.00 57.72 198 PRO A N 1
ATOM 1585 C CA . PRO A 1 198 ? -55.588 68.759 17.052 1.00 57.72 198 PRO A CA 1
ATOM 1586 C C . PRO A 1 198 ? -54.534 69.496 16.219 1.00 57.72 198 PRO A C 1
ATOM 1588 O O . PRO A 1 198 ? -53.767 70.297 16.758 1.00 57.72 198 PRO A O 1
ATOM 1591 N N . GLN A 1 199 ? -54.502 69.255 14.906 1.00 51.50 199 GLN A N 1
ATOM 1592 C CA . GLN A 1 199 ? -53.737 70.078 13.967 1.00 51.50 199 GLN A CA 1
ATOM 1593 C C . GLN A 1 199 ? -54.285 71.511 14.004 1.00 51.50 199 GLN A C 1
ATOM 1595 O O . GLN A 1 199 ? -55.276 71.826 13.351 1.00 51.50 199 GLN A O 1
ATOM 1600 N N . MET A 1 200 ? -53.631 72.379 14.777 1.00 46.53 200 MET A N 1
ATOM 1601 C CA . MET A 1 200 ? -53.788 73.826 14.664 1.00 46.53 200 MET A CA 1
ATOM 1602 C C . MET A 1 200 ? -53.086 74.252 13.371 1.00 46.53 200 MET A C 1
ATOM 1604 O O . MET A 1 200 ? -51.890 74.540 13.357 1.00 46.53 200 MET A O 1
ATOM 1608 N N . ALA A 1 201 ? -53.819 74.215 12.263 1.00 45.62 201 ALA A N 1
ATOM 1609 C CA . ALA A 1 201 ? -53.517 75.078 11.136 1.00 45.62 201 ALA A CA 1
ATOM 1610 C C . ALA A 1 201 ? -53.935 76.498 11.540 1.00 45.62 201 ALA A C 1
ATOM 1612 O O . ALA A 1 201 ? -55.123 76.731 11.730 1.00 45.62 201 ALA A O 1
ATOM 1613 N N . ASP A 1 202 ? -52.967 77.383 11.792 1.00 40.19 202 ASP A N 1
ATOM 1614 C CA . ASP A 1 202 ? -52.920 78.724 11.189 1.00 40.19 202 ASP A CA 1
ATOM 1615 C C . ASP A 1 202 ? -51.744 79.574 11.709 1.00 40.19 202 ASP A C 1
ATOM 1617 O O . ASP A 1 202 ? -51.428 79.608 12.895 1.00 40.19 202 ASP A O 1
ATOM 1621 N N . GLU A 1 203 ? -51.090 80.212 10.734 1.00 39.28 203 GLU A N 1
ATOM 1622 C CA . GLU A 1 203 ? -50.516 81.567 10.698 1.00 39.28 203 GLU A CA 1
ATOM 1623 C C . GLU A 1 203 ? -49.910 82.213 11.964 1.00 39.28 203 GLU A C 1
ATOM 1625 O O . GLU A 1 203 ? -50.598 82.457 12.949 1.00 39.28 203 GLU A O 1
ATOM 1630 N N . SER A 1 204 ? -48.645 82.673 11.873 1.00 39.78 204 SER A N 1
ATOM 1631 C CA . SER A 1 204 ? -48.260 84.111 11.952 1.00 39.78 204 SER A CA 1
ATOM 1632 C C . SER A 1 204 ? -46.780 84.386 12.344 1.00 39.78 204 SER A C 1
ATOM 1634 O O . SER A 1 204 ? -46.275 83.962 13.375 1.00 39.78 204 SER A O 1
ATOM 1636 N N . GLN A 1 205 ? -46.103 85.144 11.466 1.00 38.03 205 GLN A N 1
ATOM 1637 C CA . GLN A 1 205 ? -45.212 86.304 11.712 1.00 38.03 205 GLN A CA 1
ATOM 1638 C C . GLN A 1 205 ? -43.950 86.219 12.623 1.00 38.03 205 GLN A C 1
ATOM 1640 O O . GLN A 1 205 ? -43.978 86.403 13.830 1.00 38.03 205 GLN A O 1
ATOM 1645 N N . GLN A 1 206 ? -42.791 86.083 11.965 1.00 42.41 206 GLN A N 1
ATOM 1646 C CA . GLN A 1 206 ? -41.618 86.992 11.949 1.00 42.41 206 GLN A CA 1
ATOM 1647 C C . GLN A 1 206 ? -41.386 88.011 13.106 1.00 42.41 206 GLN A C 1
ATOM 1649 O O . GLN A 1 206 ? -42.071 89.020 13.134 1.00 42.41 206 GLN A O 1
ATOM 1654 N N . THR A 1 207 ? -40.298 87.854 13.901 1.00 32.97 207 THR A N 1
ATOM 1655 C CA . THR A 1 207 ? -39.251 88.884 14.216 1.00 32.97 207 THR A CA 1
ATOM 1656 C C . THR A 1 207 ? -38.075 88.345 15.081 1.00 32.97 207 THR A C 1
ATOM 1658 O O . THR A 1 207 ? -38.311 87.777 16.138 1.00 32.97 207 THR A O 1
ATOM 1661 N N . ASN A 1 208 ? -36.825 88.561 14.616 1.00 34.94 208 ASN A N 1
ATOM 1662 C CA . ASN A 1 208 ? -35.540 88.923 15.292 1.00 34.94 208 ASN A CA 1
ATOM 1663 C C . ASN A 1 208 ? -35.376 88.714 16.832 1.00 34.94 208 ASN A C 1
ATOM 1665 O O . ASN A 1 208 ? -36.241 89.120 17.584 1.00 34.94 208 ASN A O 1
ATOM 1669 N N . SER A 1 209 ? -34.256 88.287 17.451 1.00 36.41 209 SER A N 1
ATOM 1670 C CA . SER A 1 209 ? -32.834 88.179 17.070 1.00 36.41 209 SER A CA 1
ATOM 1671 C C . SER A 1 209 ? -31.980 87.472 18.162 1.00 36.41 209 SER A C 1
ATOM 1673 O O . SER A 1 209 ? -32.280 87.589 19.343 1.00 36.41 209 SER A O 1
ATOM 1675 N N . ARG A 1 210 ? -30.838 86.897 17.729 1.00 36.19 210 ARG A N 1
ATOM 1676 C CA . ARG A 1 210 ? -29.494 86.849 18.374 1.00 36.19 210 ARG A CA 1
ATOM 1677 C C . ARG A 1 210 ? -29.132 85.845 19.511 1.00 36.19 210 ARG A C 1
ATOM 1679 O O . ARG A 1 210 ? -29.546 85.992 20.649 1.00 36.19 210 ARG A O 1
ATOM 1686 N N . VAL A 1 211 ? -28.110 85.024 19.170 1.00 37.28 211 VAL A N 1
ATOM 1687 C CA . VAL A 1 211 ? -26.888 84.628 19.944 1.00 37.28 211 VAL A CA 1
ATOM 1688 C C . VAL A 1 211 ? -26.845 83.201 20.563 1.00 37.28 211 VAL A C 1
ATOM 1690 O O . VAL A 1 211 ? -27.264 82.989 21.689 1.00 37.28 211 VAL A O 1
ATOM 1693 N N . THR A 1 212 ? -26.192 82.289 19.800 1.00 37.94 212 THR A N 1
ATOM 1694 C CA . THR A 1 212 ? -25.080 81.353 20.186 1.00 37.94 212 THR A CA 1
ATOM 1695 C C . THR A 1 212 ? -25.430 80.163 21.119 1.00 37.94 212 THR A C 1
ATOM 1697 O O . THR A 1 212 ? -25.862 80.389 22.232 1.00 37.94 212 THR A O 1
ATOM 1700 N N . ARG A 1 213 ? -25.209 78.857 20.837 1.00 37.03 213 ARG A N 1
ATOM 1701 C CA . ARG A 1 213 ? -24.370 78.123 19.859 1.00 37.03 213 ARG A CA 1
ATOM 1702 C C . ARG A 1 213 ? -24.727 76.604 19.838 1.00 37.03 213 ARG A C 1
ATOM 1704 O O . ARG A 1 213 ? -24.571 75.952 20.858 1.00 37.03 213 ARG A O 1
ATOM 1711 N N . SER A 1 214 ? -25.087 76.084 18.652 1.00 34.38 214 SER A N 1
ATOM 1712 C CA . SER A 1 214 ? -24.663 74.820 17.971 1.00 34.38 214 SER A CA 1
ATOM 1713 C C . SER A 1 214 ? -24.830 73.404 18.599 1.00 34.38 214 SER A C 1
ATOM 1715 O O . SER A 1 214 ? -24.774 73.284 19.815 1.00 34.38 214 SER A O 1
ATOM 1717 N N . PRO A 1 215 ? -24.713 72.305 17.808 1.00 49.16 215 PRO A N 1
ATOM 1718 C CA . PRO A 1 215 ? -25.181 72.067 16.429 1.00 49.16 215 PRO A CA 1
ATOM 1719 C C . PRO A 1 215 ? -25.807 70.657 16.213 1.00 49.16 215 PRO A C 1
ATOM 1721 O O . PRO A 1 215 ? -25.734 69.782 17.066 1.00 49.16 215 PRO A O 1
ATOM 1724 N N . PHE A 1 216 ? -26.314 70.439 14.993 1.00 33.56 216 PHE A N 1
ATOM 1725 C CA . PHE A 1 216 ? -26.694 69.163 14.357 1.00 33.56 216 PHE A CA 1
ATOM 1726 C C . PHE A 1 216 ? -28.084 68.595 14.648 1.00 33.56 216 PHE A C 1
ATOM 1728 O O . PHE A 1 216 ? -28.206 67.600 15.345 1.00 33.56 216 PHE A O 1
ATOM 1735 N N . LEU A 1 217 ? -29.105 69.115 13.958 1.00 37.88 217 LEU A N 1
ATOM 1736 C CA . LEU A 1 217 ? -30.209 68.292 13.447 1.00 37.88 217 LEU A CA 1
ATOM 1737 C C . LEU A 1 217 ? -30.781 68.899 12.160 1.00 37.88 217 LEU A C 1
ATOM 1739 O O . LEU A 1 217 ? -31.454 69.920 12.210 1.00 37.88 217 LEU A O 1
ATOM 1743 N N . SER A 1 218 ? -30.493 68.237 11.039 1.00 33.28 218 SER A N 1
ATOM 1744 C CA . SER A 1 218 ? -31.233 68.185 9.760 1.00 33.28 218 SER A CA 1
ATOM 1745 C C . SER A 1 218 ? -30.220 67.630 8.748 1.00 33.28 218 SER A C 1
ATOM 1747 O O . SER A 1 218 ? -29.112 68.150 8.667 1.00 33.28 218 SER A O 1
ATOM 1749 N N . THR A 1 219 ? -30.420 66.543 8.010 1.00 32.12 219 THR A N 1
ATOM 1750 C CA . THR A 1 219 ? -31.577 66.098 7.220 1.00 32.12 219 THR A CA 1
ATOM 1751 C C . THR A 1 219 ? -31.218 64.648 6.832 1.00 32.12 219 THR A C 1
ATOM 1753 O O . THR A 1 219 ? -30.052 64.373 6.571 1.00 32.12 219 THR A O 1
ATOM 1756 N N . PHE A 1 220 ? -32.094 63.650 6.899 1.00 31.94 220 PHE A N 1
ATOM 1757 C CA . PHE A 1 220 ? -32.871 63.242 5.731 1.00 31.94 220 PHE A CA 1
ATOM 1758 C C . PHE A 1 220 ? -33.978 62.269 6.147 1.00 31.94 220 PHE A C 1
ATOM 1760 O O . PHE A 1 220 ? -33.728 61.198 6.699 1.00 31.94 220 PHE A O 1
ATOM 1767 N N . ASN A 1 221 ? -35.208 62.663 5.826 1.00 35.72 221 ASN A N 1
ATOM 1768 C CA . ASN A 1 221 ? -36.331 61.760 5.632 1.00 35.72 221 ASN A CA 1
ATOM 1769 C C . ASN A 1 221 ? -35.997 60.745 4.527 1.00 35.72 221 ASN A C 1
ATOM 1771 O O . ASN A 1 221 ? -35.485 61.161 3.494 1.00 35.72 221 ASN A O 1
ATOM 1775 N N . ALA A 1 222 ? -36.335 59.473 4.792 1.00 34.47 222 ALA A N 1
ATOM 1776 C CA . ALA A 1 222 ? -37.030 58.486 3.942 1.00 34.47 222 ALA A CA 1
ATOM 1777 C C . ALA A 1 222 ? -36.653 58.367 2.440 1.00 34.47 222 ALA A C 1
ATOM 1779 O O . ALA A 1 222 ? -36.423 59.370 1.778 1.00 34.47 222 ALA A O 1
ATOM 1780 N N . PRO A 1 223 ? -36.731 57.168 1.820 1.00 47.22 223 PRO A N 1
ATOM 1781 C CA . PRO A 1 223 ? -37.760 56.151 2.078 1.00 47.22 223 PRO A CA 1
ATOM 1782 C C . PRO A 1 223 ? -37.197 54.721 2.123 1.00 47.22 223 PRO A C 1
ATOM 1784 O O . PRO A 1 223 ? -36.026 54.527 1.866 1.00 47.22 223 PRO A O 1
ATOM 1787 N N . TYR A 1 224 ? -37.999 53.716 2.481 1.00 30.34 224 TYR A N 1
ATOM 1788 C CA . TYR A 1 224 ? -38.143 52.474 1.700 1.00 30.34 224 TYR A CA 1
ATOM 1789 C C . TYR A 1 224 ? -39.071 51.477 2.425 1.00 30.34 224 TYR A C 1
ATOM 1791 O O . TYR A 1 224 ? -38.723 50.842 3.410 1.00 30.34 224 TYR A O 1
ATOM 1799 N N . ILE A 1 225 ? -40.278 51.374 1.863 1.00 33.09 225 ILE A N 1
ATOM 1800 C CA . ILE A 1 225 ? -40.980 50.139 1.491 1.00 33.09 225 ILE A CA 1
ATOM 1801 C C . ILE A 1 225 ? -41.275 49.108 2.597 1.00 33.09 225 ILE A C 1
ATOM 1803 O O . ILE A 1 225 ? -40.490 48.228 2.938 1.00 33.09 225 ILE A O 1
ATOM 1807 N N . ARG A 1 226 ? -42.556 49.114 2.979 1.00 43.16 226 ARG A N 1
ATOM 1808 C CA . ARG A 1 226 ? -43.340 47.954 3.411 1.00 43.16 226 ARG A CA 1
ATOM 1809 C C . ARG A 1 226 ? -43.139 46.785 2.430 1.00 43.16 226 ARG A C 1
ATOM 1811 O O . ARG A 1 226 ? -43.661 46.818 1.319 1.00 43.16 226 ARG A O 1
ATOM 1818 N N . LYS A 1 227 ? -42.445 45.727 2.853 1.00 30.05 227 LYS A N 1
ATOM 1819 C CA . LYS A 1 227 ? -42.618 44.374 2.305 1.00 30.05 227 LYS A CA 1
ATOM 1820 C C . LYS A 1 227 ? -42.781 43.395 3.456 1.00 30.05 227 LYS A C 1
ATOM 1822 O O . LYS A 1 227 ? -41.822 43.003 4.107 1.00 30.05 227 LYS A O 1
ATOM 1827 N N . SER A 1 228 ? -44.030 43.010 3.681 1.00 42.00 228 SER A N 1
ATOM 1828 C CA . SER A 1 228 ? -44.377 41.775 4.365 1.00 42.00 228 SER A CA 1
ATOM 1829 C C . SER A 1 228 ? -43.782 40.618 3.562 1.00 42.00 228 SER A C 1
ATOM 1831 O O . SER A 1 228 ? -44.144 40.430 2.402 1.00 42.00 228 SER A O 1
ATOM 1833 N N . ALA A 1 229 ? -42.860 39.869 4.156 1.00 30.45 229 ALA A N 1
ATOM 1834 C CA . ALA A 1 229 ? -42.372 38.617 3.600 1.00 30.45 229 ALA A CA 1
ATOM 1835 C C . ALA A 1 229 ? -42.655 37.508 4.612 1.00 30.45 229 ALA A C 1
ATOM 1837 O O . ALA A 1 229 ? -41.933 37.314 5.586 1.00 30.45 229 ALA A O 1
ATOM 1838 N N . THR A 1 230 ? -43.756 36.805 4.365 1.00 35.22 230 THR A N 1
ATOM 1839 C CA . THR A 1 230 ? -44.032 35.470 4.883 1.00 35.22 230 THR A CA 1
ATOM 1840 C C . THR A 1 230 ? -42.847 34.575 4.528 1.00 35.22 230 THR A C 1
ATOM 1842 O O . THR A 1 230 ? -42.645 34.260 3.354 1.00 35.22 230 THR A O 1
ATOM 1845 N N . LEU A 1 231 ? -42.039 34.180 5.514 1.00 27.95 231 LEU A N 1
ATOM 1846 C CA . LEU A 1 231 ? -40.980 33.204 5.286 1.00 27.95 231 LEU A CA 1
ATOM 1847 C C . LEU A 1 231 ? -41.612 31.808 5.281 1.00 27.95 231 LEU A C 1
ATOM 1849 O O . LEU A 1 231 ? -41.844 31.187 6.315 1.00 27.95 231 LEU A O 1
ATOM 1853 N N . LEU A 1 232 ? -41.952 31.356 4.077 1.00 29.75 232 LEU A N 1
ATOM 1854 C CA . LEU A 1 232 ? -42.303 29.977 3.764 1.00 29.75 232 LEU A CA 1
ATOM 1855 C C . LEU A 1 232 ? -41.081 29.101 4.077 1.00 29.75 232 LEU A C 1
ATOM 1857 O O . LEU A 1 232 ? -40.064 29.168 3.386 1.00 29.75 232 LEU A O 1
ATOM 1861 N N . VAL A 1 233 ? -41.175 28.295 5.135 1.00 34.88 233 VAL A N 1
ATOM 1862 C CA . VAL A 1 233 ? -40.205 27.241 5.448 1.00 34.88 233 VAL A CA 1
ATOM 1863 C C . VAL A 1 233 ? -40.235 26.232 4.302 1.00 34.88 233 VAL A C 1
ATOM 1865 O O . VAL A 1 233 ? -41.164 25.436 4.181 1.00 34.88 233 VAL A O 1
ATOM 1868 N N . ARG A 1 234 ? -39.230 26.282 3.426 1.00 27.89 234 ARG A N 1
ATOM 1869 C CA . ARG A 1 234 ? -39.024 25.278 2.382 1.00 27.89 234 ARG A CA 1
ATOM 1870 C C . ARG A 1 234 ? -38.023 24.249 2.898 1.00 27.89 234 ARG A C 1
ATOM 1872 O O . ARG A 1 234 ? -36.818 24.438 2.790 1.00 27.89 234 ARG A O 1
ATOM 1879 N N . LEU A 1 235 ? -38.544 23.169 3.472 1.00 36.19 235 LEU A N 1
ATOM 1880 C CA . LEU A 1 235 ? -37.806 21.919 3.657 1.00 36.19 235 LEU A CA 1
ATOM 1881 C C . LEU A 1 235 ? -37.440 21.348 2.275 1.00 36.19 235 LEU A C 1
ATOM 1883 O O . LEU A 1 235 ? -38.333 21.229 1.431 1.00 36.19 235 LEU A O 1
ATOM 1887 N N . PRO A 1 236 ? -36.187 20.946 2.014 1.00 34.59 236 PRO A N 1
ATOM 1888 C CA . PRO A 1 236 ? -35.900 20.004 0.948 1.00 34.59 236 PRO A CA 1
ATOM 1889 C C . PRO A 1 236 ? -36.085 18.585 1.482 1.00 34.59 236 PRO A C 1
ATOM 1891 O O . PRO A 1 236 ? -35.352 18.117 2.353 1.00 34.59 236 PRO A O 1
ATOM 1894 N N . SER A 1 237 ? -37.101 17.926 0.936 1.00 31.45 237 SER A N 1
ATOM 1895 C CA . SER A 1 237 ? -37.391 16.510 1.091 1.00 31.45 237 SER A CA 1
ATOM 1896 C C . SER A 1 237 ? -36.224 15.625 0.652 1.00 31.45 237 SER A C 1
ATOM 1898 O O . SER A 1 237 ? -35.605 15.840 -0.390 1.00 31.45 237 SER A O 1
ATOM 1900 N N . HIS A 1 238 ? -36.005 14.567 1.426 1.00 34.81 238 HIS A N 1
ATOM 1901 C CA . HIS A 1 238 ? -35.290 13.371 1.006 1.00 34.81 238 HIS A CA 1
ATOM 1902 C C . HIS A 1 238 ? -35.966 12.717 -0.210 1.00 34.81 238 HIS A C 1
ATOM 1904 O O . HIS A 1 238 ? -37.171 12.484 -0.190 1.00 34.81 238 HIS A O 1
ATOM 1910 N N . HIS A 1 239 ? -35.172 12.326 -1.209 1.00 35.41 239 HIS A N 1
ATOM 1911 C CA . HIS A 1 239 ? -35.228 10.976 -1.783 1.00 35.41 239 HIS A CA 1
ATOM 1912 C C . HIS A 1 239 ? -33.901 10.620 -2.486 1.00 35.41 239 HIS A C 1
ATOM 1914 O O . HIS A 1 239 ? -33.205 11.514 -2.968 1.00 35.41 239 HIS A O 1
ATOM 1920 N N . PRO A 1 240 ? -33.521 9.327 -2.518 1.00 43.06 240 PRO A N 1
ATOM 1921 C CA . PRO A 1 240 ? -32.196 8.876 -2.915 1.00 43.06 240 PRO A CA 1
ATOM 1922 C C . PRO A 1 240 ? -32.114 8.636 -4.427 1.00 43.06 240 PRO A C 1
ATOM 1924 O O . PRO A 1 240 ? -33.057 8.135 -5.042 1.00 43.06 240 PRO A O 1
ATOM 1927 N N . ARG A 1 241 ? -30.951 8.909 -5.023 1.00 30.83 241 ARG A N 1
ATOM 1928 C CA . ARG A 1 241 ? -30.563 8.323 -6.310 1.00 30.83 241 ARG A CA 1
ATOM 1929 C C . ARG A 1 241 ? -29.196 7.668 -6.185 1.00 30.83 241 ARG A C 1
ATOM 1931 O O . ARG A 1 241 ? -28.185 8.332 -5.998 1.00 30.83 241 ARG A O 1
ATOM 1938 N N . LEU A 1 242 ? -29.239 6.343 -6.285 1.00 40.69 242 LEU A N 1
ATOM 1939 C CA . LEU A 1 242 ? -28.139 5.458 -6.638 1.00 40.69 242 LEU A CA 1
ATOM 1940 C C . LEU A 1 242 ? -27.504 5.905 -7.961 1.00 40.69 242 LEU A C 1
ATOM 1942 O O . LEU A 1 242 ? -28.212 6.294 -8.892 1.00 40.69 242 LEU A O 1
ATOM 1946 N N . GLY A 1 243 ? -26.181 5.796 -8.037 1.00 28.25 243 GLY A N 1
ATOM 1947 C CA . GLY A 1 243 ? -25.407 6.064 -9.243 1.00 28.25 243 GLY A CA 1
ATOM 1948 C C . GLY A 1 243 ? -23.909 5.968 -8.983 1.00 28.25 243 GLY A C 1
ATOM 1949 O O . GLY A 1 243 ? -23.230 6.985 -8.913 1.00 28.25 243 GLY A O 1
ATOM 1950 N N . CYS A 1 244 ? -23.412 4.743 -8.812 1.00 31.73 244 CYS A N 1
ATOM 1951 C CA . CYS A 1 244 ? -21.998 4.418 -8.966 1.00 31.73 244 CYS A CA 1
ATOM 1952 C C . CYS A 1 244 ? -21.582 4.610 -10.432 1.00 31.73 244 CYS A C 1
ATOM 1954 O O . CYS A 1 244 ? -22.290 4.142 -11.323 1.00 31.73 244 CYS A O 1
ATOM 1956 N N . ASN A 1 245 ? -20.445 5.272 -10.648 1.00 29.98 245 ASN A N 1
ATOM 1957 C CA . ASN A 1 245 ? -19.351 4.909 -11.563 1.00 29.98 245 ASN A CA 1
ATOM 1958 C C . ASN A 1 245 ? -18.617 6.169 -12.020 1.00 29.98 245 ASN A C 1
ATOM 1960 O O . ASN A 1 245 ? -19.220 7.118 -12.515 1.00 29.98 245 ASN A O 1
ATOM 1964 N N . GLY A 1 246 ? -17.299 6.142 -11.871 1.00 29.14 246 GLY A N 1
ATOM 1965 C CA . GLY A 1 246 ? -16.412 7.202 -12.316 1.00 29.14 246 GLY A CA 1
ATOM 1966 C C . GLY A 1 246 ? -15.036 7.016 -11.710 1.00 29.14 246 GLY A C 1
ATOM 1967 O O . GLY A 1 246 ? -14.690 7.710 -10.761 1.00 29.14 246 GLY A O 1
ATOM 1968 N N . ASP A 1 247 ? -14.303 6.042 -12.250 1.00 40.91 247 ASP A N 1
ATOM 1969 C CA . ASP A 1 247 ? -12.874 5.840 -12.044 1.00 40.91 247 ASP A CA 1
ATOM 1970 C C . ASP A 1 247 ? -12.116 7.171 -12.087 1.00 40.91 247 ASP A C 1
ATOM 1972 O O . ASP A 1 247 ? -12.062 7.842 -13.120 1.00 40.91 247 ASP A O 1
ATOM 1976 N N . GLN A 1 248 ? -11.484 7.525 -10.973 1.00 33.06 248 GLN A N 1
ATOM 1977 C CA . GLN A 1 248 ? -10.305 8.375 -10.982 1.00 33.06 248 GLN A CA 1
ATOM 1978 C C . GLN A 1 248 ? -9.259 7.743 -10.076 1.00 33.06 248 GLN A C 1
ATOM 1980 O O . GLN A 1 248 ? -9.297 7.859 -8.852 1.00 33.06 248 GLN A O 1
ATOM 1985 N N . ASP A 1 249 ? -8.318 7.075 -10.739 1.00 37.44 249 ASP A N 1
ATOM 1986 C CA . ASP A 1 249 ? -6.961 6.849 -10.269 1.00 37.44 249 ASP A CA 1
ATOM 1987 C C . ASP A 1 249 ? -6.407 8.158 -9.686 1.00 37.44 249 ASP A C 1
ATOM 1989 O O . ASP A 1 249 ? -5.992 9.070 -10.405 1.00 37.44 249 ASP A O 1
ATOM 1993 N N . GLN A 1 250 ? -6.398 8.260 -8.360 1.00 31.78 250 GLN A N 1
ATOM 1994 C CA . GLN A 1 250 ? -5.500 9.159 -7.651 1.00 31.78 250 GLN A CA 1
ATOM 1995 C C . GLN A 1 250 ? -4.545 8.304 -6.836 1.00 31.78 250 GLN A C 1
ATOM 1997 O O . GLN A 1 250 ? -4.789 7.929 -5.691 1.00 31.78 250 GLN A O 1
ATOM 2002 N N . THR A 1 251 ? -3.421 7.998 -7.476 1.00 30.45 251 THR A N 1
ATOM 2003 C CA . THR A 1 251 ? -2.198 7.535 -6.838 1.00 30.45 251 THR A CA 1
ATOM 2004 C C . THR A 1 251 ? -1.731 8.596 -5.837 1.00 30.45 251 THR A C 1
ATOM 2006 O O . THR A 1 251 ? -0.958 9.496 -6.168 1.00 30.45 251 THR A O 1
ATOM 2009 N N . ILE A 1 252 ? -2.199 8.511 -4.592 1.00 29.27 252 ILE A N 1
ATOM 2010 C CA . ILE A 1 252 ? -1.626 9.281 -3.490 1.00 29.27 252 ILE A CA 1
ATOM 2011 C C . ILE A 1 252 ? -0.304 8.608 -3.114 1.00 29.27 252 ILE A C 1
ATOM 2013 O O . ILE A 1 252 ? -0.262 7.562 -2.468 1.00 29.27 252 ILE A O 1
ATOM 2017 N N . LYS A 1 253 ? 0.801 9.227 -3.540 1.00 30.86 253 LYS A N 1
ATOM 2018 C CA . LYS A 1 253 ? 2.133 8.997 -2.975 1.00 30.86 253 LYS A CA 1
ATOM 2019 C C . LYS A 1 253 ? 2.112 9.402 -1.498 1.00 30.86 253 LYS A C 1
ATOM 2021 O O . LYS A 1 253 ? 2.314 10.568 -1.177 1.00 30.86 253 LYS A O 1
ATOM 2026 N N . LEU A 1 254 ? 1.934 8.438 -0.601 1.00 32.12 254 LEU A N 1
ATOM 2027 C CA . LEU A 1 254 ? 2.382 8.568 0.785 1.00 32.12 254 LEU A CA 1
ATOM 2028 C C . LEU A 1 254 ? 3.873 8.230 0.833 1.00 32.12 254 LEU A C 1
ATOM 2030 O O . LEU A 1 254 ? 4.290 7.115 1.137 1.00 32.12 254 LEU A O 1
ATOM 2034 N N . SER A 1 255 ? 4.695 9.210 0.471 1.00 39.16 255 SER A N 1
ATOM 2035 C CA . SER A 1 255 ? 6.104 9.207 0.834 1.00 39.16 255 SER A CA 1
ATOM 2036 C C . SER A 1 255 ? 6.233 9.545 2.318 1.00 39.16 255 SER A C 1
ATOM 2038 O O . SER A 1 255 ? 5.936 10.666 2.718 1.00 39.16 255 SER A O 1
ATOM 2040 N N . GLY A 1 256 ? 6.746 8.592 3.096 1.00 44.41 256 GLY A N 1
ATOM 2041 C CA . GLY A 1 256 ? 7.541 8.890 4.284 1.00 44.41 256 GLY A CA 1
ATOM 2042 C C . GLY A 1 256 ? 6.793 8.984 5.609 1.00 44.41 256 GLY A C 1
ATOM 2043 O O . GLY A 1 256 ? 6.720 10.059 6.184 1.00 44.41 256 GLY A O 1
ATOM 2044 N N . LEU A 1 257 ? 6.405 7.838 6.171 1.00 35.38 257 LEU A N 1
ATOM 2045 C CA . LEU A 1 257 ? 6.497 7.623 7.617 1.00 35.38 257 LEU A CA 1
ATOM 2046 C C . LEU A 1 257 ? 7.104 6.237 7.859 1.00 35.38 257 LEU A C 1
ATOM 2048 O O . LEU A 1 257 ? 6.525 5.202 7.544 1.00 35.38 257 LEU A O 1
ATOM 2052 N N . SER A 1 258 ? 8.342 6.257 8.348 1.00 37.28 258 SER A N 1
ATOM 2053 C CA . SER A 1 258 ? 9.115 5.091 8.764 1.00 37.28 258 SER A CA 1
ATOM 2054 C C . SER A 1 258 ? 8.372 4.319 9.857 1.00 37.28 258 SER A C 1
ATOM 2056 O O . SER A 1 258 ? 7.985 4.896 10.874 1.00 37.28 258 SER A O 1
ATOM 2058 N N . LEU A 1 259 ? 8.254 3.001 9.680 1.00 41.19 259 LEU A N 1
ATOM 2059 C CA . LEU A 1 259 ? 7.713 2.030 10.642 1.00 41.19 259 LEU A CA 1
ATOM 2060 C C . LEU A 1 259 ? 8.533 1.911 11.956 1.00 41.19 259 LEU A C 1
ATOM 2062 O O . LEU A 1 259 ? 8.335 0.977 12.725 1.0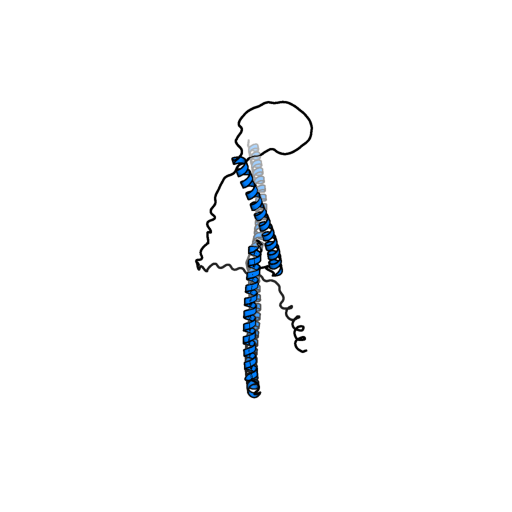0 41.19 259 LEU A O 1
ATOM 2066 N N . GLY A 1 260 ? 9.465 2.830 12.228 1.00 43.41 260 GLY A N 1
ATOM 2067 C CA . GLY A 1 260 ? 10.409 2.756 13.347 1.00 43.41 260 GLY A CA 1
ATOM 2068 C C . GLY A 1 260 ? 9.998 3.449 14.651 1.00 43.41 260 GLY A C 1
ATOM 2069 O O . GLY A 1 260 ? 10.752 3.357 15.612 1.00 43.41 260 GLY A O 1
ATOM 2070 N N . HIS A 1 261 ? 8.850 4.134 14.727 1.00 40.38 261 HIS A N 1
ATOM 2071 C CA . HIS A 1 261 ? 8.492 4.948 15.908 1.00 40.38 261 HIS A CA 1
ATOM 2072 C C . HIS A 1 261 ? 7.378 4.392 16.808 1.00 40.38 261 HIS A C 1
ATOM 2074 O O . HIS A 1 261 ? 7.084 4.991 17.836 1.00 40.38 261 HIS A O 1
ATOM 2080 N N . TRP A 1 262 ? 6.804 3.228 16.494 1.00 39.59 262 TRP A N 1
ATOM 2081 C CA . TRP A 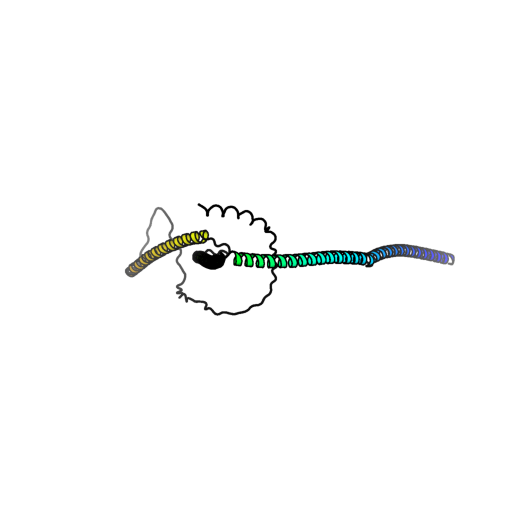1 262 ? 5.773 2.604 17.343 1.00 39.59 262 TRP A CA 1
ATOM 2082 C C . TRP A 1 262 ? 6.302 1.513 18.288 1.00 39.59 262 TRP A C 1
ATOM 2084 O O . TRP A 1 262 ? 5.549 0.987 19.100 1.00 39.59 262 TRP A O 1
ATOM 2094 N N . VAL A 1 263 ? 7.604 1.204 18.249 1.00 45.69 263 VAL A N 1
ATOM 2095 C CA . VAL A 1 263 ? 8.218 0.169 19.109 1.00 45.69 263 VAL A CA 1
ATOM 2096 C C . VAL A 1 263 ? 8.827 0.749 20.399 1.00 45.69 263 VAL A C 1
ATOM 2098 O O . VAL A 1 263 ? 9.149 0.004 21.318 1.00 45.69 263 VAL A O 1
ATOM 2101 N N . SER A 1 264 ? 8.933 2.074 20.543 1.00 48.75 264 SER A N 1
ATOM 2102 C CA . SER A 1 264 ? 9.596 2.707 21.699 1.00 48.75 264 SER A CA 1
ATOM 2103 C C . SER A 1 264 ? 8.670 3.164 22.836 1.00 48.75 264 SER A C 1
ATOM 2105 O O . SER A 1 264 ? 9.174 3.607 23.864 1.00 48.75 264 SER A O 1
ATOM 2107 N N . LEU A 1 265 ? 7.345 3.027 22.713 1.00 42.56 265 LEU A N 1
ATOM 2108 C CA . LEU A 1 265 ? 6.386 3.460 23.749 1.00 42.56 265 LEU A CA 1
ATOM 2109 C C . LEU A 1 265 ? 5.689 2.318 24.504 1.00 42.56 265 LEU A C 1
ATOM 2111 O O . LEU A 1 265 ? 4.965 2.575 25.463 1.00 42.56 265 LEU A O 1
ATOM 2115 N N . LEU A 1 266 ? 5.947 1.056 24.147 1.00 42.41 266 LEU A N 1
ATOM 2116 C CA . LEU A 1 266 ? 5.361 -0.091 24.848 1.00 42.41 266 LEU A CA 1
ATOM 2117 C C . LEU A 1 266 ? 5.953 -0.447 26.234 1.00 42.41 266 LEU A C 1
ATOM 2119 O O . LEU A 1 266 ? 5.238 -1.110 26.983 1.00 42.41 266 LEU A O 1
ATOM 2123 N N . PRO A 1 267 ? 7.168 -0.031 26.661 1.00 45.50 267 PRO A N 1
ATOM 2124 C CA . PRO A 1 267 ? 7.650 -0.444 27.986 1.00 45.50 267 PRO A CA 1
ATOM 2125 C C . PRO A 1 267 ? 7.090 0.343 29.183 1.00 45.50 267 PRO A C 1
ATOM 2127 O O . PRO A 1 267 ? 7.262 -0.111 30.310 1.00 45.50 267 PRO A O 1
ATOM 2130 N N . HIS A 1 268 ? 6.428 1.493 29.001 1.00 43.00 268 HIS A N 1
ATOM 2131 C CA . HIS A 1 268 ? 6.047 2.344 30.145 1.00 43.00 268 HIS A CA 1
ATOM 2132 C C . HIS A 1 268 ? 4.630 2.131 30.701 1.00 43.00 268 HIS A C 1
ATOM 2134 O O . HIS A 1 268 ? 4.349 2.596 31.801 1.00 43.00 268 HIS A O 1
ATOM 2140 N N . MET A 1 269 ? 3.761 1.383 30.012 1.00 38.84 269 MET A N 1
ATOM 2141 C CA . MET A 1 269 ? 2.385 1.117 30.477 1.00 38.84 269 MET A CA 1
ATOM 2142 C C . MET A 1 269 ? 2.233 -0.208 31.245 1.00 38.84 269 MET A C 1
ATOM 2144 O O . MET A 1 269 ? 1.188 -0.459 31.834 1.00 38.84 269 MET A O 1
ATOM 2148 N N . LEU A 1 270 ? 3.273 -1.049 31.289 1.00 42.22 270 LEU A N 1
ATOM 2149 C CA . LEU A 1 270 ? 3.232 -2.355 31.964 1.00 42.22 270 LEU A CA 1
ATOM 2150 C C . LEU A 1 270 ? 3.699 -2.332 33.428 1.00 42.22 270 LEU A C 1
ATOM 2152 O O . LEU A 1 270 ? 3.657 -3.366 34.085 1.00 42.22 270 LEU A O 1
ATOM 2156 N N . PHE A 1 271 ? 4.098 -1.175 33.970 1.00 43.25 271 PHE A N 1
ATOM 2157 C CA . PHE A 1 271 ? 4.591 -1.078 35.354 1.00 43.25 271 PHE A CA 1
ATOM 2158 C C . PHE A 1 271 ? 3.598 -0.475 36.361 1.00 43.25 271 PHE A C 1
ATOM 2160 O O . PHE A 1 271 ? 3.971 -0.234 37.504 1.00 43.25 271 PHE A O 1
ATOM 2167 N N . GLN A 1 272 ? 2.334 -0.247 35.983 1.00 41.78 272 GLN A N 1
ATOM 2168 C CA . GLN A 1 272 ? 1.351 0.394 36.874 1.00 41.78 272 GLN A CA 1
ATOM 2169 C C . GLN A 1 272 ? 0.053 -0.404 37.081 1.00 41.78 272 GLN A C 1
ATOM 2171 O O . GLN A 1 272 ? -0.960 0.159 37.477 1.00 41.78 272 GLN A O 1
ATOM 2176 N N . VAL A 1 273 ? 0.087 -1.722 36.848 1.00 42.81 273 VAL A N 1
ATOM 2177 C CA . VAL A 1 273 ? -1.034 -2.643 37.152 1.00 42.81 273 VAL A CA 1
ATOM 2178 C C . VAL A 1 273 ? -0.651 -3.699 38.210 1.00 42.81 273 VAL A C 1
ATOM 2180 O O . VAL A 1 273 ? -1.427 -4.591 38.533 1.00 42.81 273 VAL A O 1
ATOM 2183 N N . CYS A 1 274 ? 0.522 -3.576 38.836 1.00 43.69 274 CYS A N 1
ATOM 2184 C CA . CYS A 1 274 ? 0.881 -4.366 40.018 1.00 43.69 274 CYS A CA 1
ATOM 2185 C C . CYS A 1 274 ? 1.416 -3.466 41.140 1.00 43.69 274 CYS A C 1
ATOM 2187 O O . CYS A 1 274 ? 2.620 -3.425 41.387 1.00 43.69 274 CYS A O 1
ATOM 2189 N N . ASN A 1 275 ? 0.506 -2.730 41.782 1.00 39.62 275 ASN A N 1
ATOM 2190 C CA . ASN A 1 275 ? 0.511 -2.420 43.218 1.00 39.62 275 ASN A CA 1
ATOM 2191 C C . ASN A 1 275 ? -0.853 -1.865 43.630 1.00 39.62 275 ASN A C 1
ATOM 2193 O O . ASN A 1 275 ? -1.307 -0.910 42.962 1.00 39.62 275 ASN A O 1
#

Radius of gyration: 51.64 Å; chains: 1; bounding box: 100×122×137 Å

Sequence (275 aa):
KSKIATDIAQEQLGQRDHLLATENDMFKKEIANHKMKVIKLEGEVTKLSGQQNLQQRIHHHTKIKEENNALKSQNDELSRKLRRNDAVLIRVKEELAKERASSGKNSYYVETELQLEEKLKETEDERDRLAQKLAALCTNILKAAGVTGSPCDVTISMADEALEQFQTRVATLARELQDLQYKNRISNERVRLLEMMPQMADESQQTNSRVTRSPFLSTFNAPYIRKSATLLVRLPSHHPRLGCNGDQDQTIKLSGLSLGHWVSLLPHMLFQVCN

Secondary structure (DSSP, 8-state):
-HHHHHHHHHHHHHHHHHHHHHHHHHHHHHHHHHHHHHHHHHHHHHHHSTHHHHHHHHHHHHHHHHHHHHHHHHHHHHHHHHHHHHHHHHHHHHHHHHHHHHTS-TTHHHHHHHHHHHHHHHHHHHHHHHHHHHHHHHHHHHHHHT----TTS--HHHHHHHHHHHHHHHHHHHHHHHHHHHHHHHHHHHHHHHHTS-------------------------------------------------------------TTSSSSSTTSSSSSS--

Organism: Tanacetum cinerariifolium (NCBI:txid118510)

pLDDT: mean 75.71, std 25.47, range [27.89, 98.75]